Protein AF-A0A0W0CEE7-F1 (afdb_monomer_lite)

pLDDT: mean 86.96, std 16.7, range [34.75, 98.69]

InterPro domains:
  IPR021031 Hyphally-regulated cell wall protein, N-terminal [PF11765] (43-362)

Structure (mmCIF, N/CA/C/O backbone):
data_AF-A0A0W0CEE7-F1
#
_entry.id   AF-A0A0W0CEE7-F1
#
loop_
_atom_site.group_PDB
_atom_site.id
_atom_site.type_symbol
_atom_site.label_atom_id
_atom_site.label_alt_id
_atom_site.label_comp_id
_atom_site.label_asym_id
_atom_site.label_entity_id
_atom_site.label_seq_id
_atom_site.pdbx_PDB_ins_code
_atom_site.Cartn_x
_atom_site.Cartn_y
_atom_site.Cartn_z
_atom_site.occupancy
_atom_site.B_iso_or_equiv
_atom_site.auth_seq_id
_atom_site.auth_comp_id
_atom_site.auth_asym_id
_atom_site.auth_atom_id
_atom_site.pdbx_PDB_model_num
ATOM 1 N N . MET A 1 1 ? -6.547 67.138 -38.411 1.00 38.47 1 MET A N 1
ATOM 2 C CA . MET A 1 1 ? -5.245 66.454 -38.583 1.00 38.47 1 MET A CA 1
ATOM 3 C C . MET A 1 1 ? -5.370 65.454 -39.723 1.00 38.47 1 MET A C 1
ATOM 5 O O . MET A 1 1 ? -6.409 64.825 -39.851 1.00 38.47 1 MET A O 1
ATOM 9 N N . LYS A 1 2 ? -4.372 65.455 -40.611 1.00 37.75 2 LYS A N 1
ATOM 10 C CA . LYS A 1 2 ? -4.360 64.908 -41.979 1.00 37.75 2 LYS A CA 1
ATOM 11 C C . LYS A 1 2 ? -4.369 63.373 -42.032 1.00 37.75 2 LYS A C 1
ATOM 13 O O . LYS A 1 2 ? -3.619 62.758 -41.289 1.00 37.75 2 LYS A O 1
ATOM 18 N N . SER A 1 3 ? -5.043 62.799 -43.031 1.00 34.75 3 SER A N 1
ATOM 19 C CA . SER A 1 3 ? -4.396 61.895 -43.998 1.00 34.75 3 SER A CA 1
ATOM 20 C C . SER A 1 3 ? -5.292 61.691 -45.224 1.00 34.75 3 SER A C 1
ATOM 22 O O . SER A 1 3 ? -6.506 61.549 -45.120 1.00 34.75 3 SER A O 1
ATOM 24 N N . THR A 1 4 ? -4.669 61.777 -46.390 1.00 37.97 4 THR A N 1
ATOM 25 C CA . THR A 1 4 ? -5.236 62.065 -47.708 1.00 37.97 4 THR A CA 1
ATOM 26 C C . THR A 1 4 ? -5.469 60.784 -48.510 1.00 37.97 4 THR A C 1
ATOM 28 O O . THR A 1 4 ? -4.589 59.933 -48.594 1.00 37.97 4 THR A O 1
ATOM 31 N N . HIS A 1 5 ? -6.617 60.691 -49.187 1.00 43.22 5 HIS A N 1
ATOM 32 C CA . HIS A 1 5 ? -6.837 59.764 -50.298 1.00 43.22 5 HIS A CA 1
ATOM 33 C C . HIS A 1 5 ? -5.919 60.109 -51.483 1.00 43.22 5 HIS A C 1
ATOM 35 O O . HIS A 1 5 ? -5.930 61.247 -51.950 1.00 43.22 5 HIS A O 1
ATOM 41 N N . GLN A 1 6 ? -5.227 59.119 -52.055 1.00 38.25 6 GLN A N 1
ATOM 42 C CA . GLN A 1 6 ? -4.752 59.185 -53.440 1.00 38.25 6 GLN A CA 1
ATOM 43 C C . GLN A 1 6 ? -5.009 57.870 -54.186 1.00 38.25 6 GLN A C 1
ATOM 45 O O . GLN A 1 6 ? -4.710 56.776 -53.716 1.00 38.25 6 GLN A O 1
ATOM 50 N N . LYS A 1 7 ? -5.626 58.031 -55.361 1.00 42.28 7 LYS A N 1
ATOM 51 C CA . LYS A 1 7 ? -5.980 57.010 -56.351 1.00 42.28 7 LYS A CA 1
ATOM 52 C C . LYS A 1 7 ? -4.720 56.406 -56.978 1.00 42.28 7 LYS A C 1
ATOM 54 O O . LYS A 1 7 ? -3.828 57.143 -57.386 1.00 42.28 7 LYS A O 1
ATOM 59 N N . GLY A 1 8 ? -4.693 55.084 -57.147 1.00 39.19 8 GLY A N 1
ATOM 60 C CA . GLY A 1 8 ? -3.693 54.414 -57.978 1.00 39.19 8 GLY A CA 1
ATOM 61 C C . GLY A 1 8 ? -3.907 54.724 -59.464 1.00 39.19 8 GLY A C 1
ATOM 62 O O . GLY A 1 8 ? -4.967 54.428 -60.016 1.00 39.19 8 GLY A O 1
ATOM 63 N N . GLN A 1 9 ? -2.899 55.315 -60.105 1.00 37.91 9 GLN A N 1
ATOM 64 C CA . GLN A 1 9 ? -2.802 55.448 -61.559 1.00 37.91 9 GLN A CA 1
ATOM 65 C C . GLN A 1 9 ? -2.430 54.099 -62.194 1.00 37.91 9 GLN A C 1
ATOM 67 O O . GLN A 1 9 ? -1.499 53.428 -61.751 1.00 37.91 9 GLN A O 1
ATOM 72 N N . LYS A 1 10 ? -3.130 53.723 -63.271 1.00 41.16 10 LYS A N 1
ATOM 73 C CA . LYS A 1 10 ? -2.671 52.707 -64.227 1.00 41.16 10 LYS A CA 1
ATOM 74 C C . LYS A 1 10 ? -1.807 53.403 -65.277 1.00 41.16 10 LYS A C 1
ATOM 76 O O . LYS A 1 10 ? -2.298 54.292 -65.964 1.00 41.16 10 LYS A O 1
ATOM 81 N N . PHE A 1 11 ? -0.553 52.980 -65.414 1.00 38.31 11 PHE A N 1
ATOM 82 C CA . PHE A 1 11 ? 0.278 53.314 -66.569 1.00 38.31 11 PHE A CA 1
ATOM 83 C C . PHE A 1 11 ? 0.174 52.189 -67.600 1.00 38.31 11 PHE A C 1
ATOM 85 O O . PHE A 1 11 ? 0.415 51.024 -67.283 1.00 38.31 11 PHE A O 1
ATOM 92 N N . CYS A 1 12 ? -0.185 52.547 -68.830 1.00 38.69 12 CYS A N 1
ATOM 93 C CA . CYS A 1 12 ? -0.137 51.673 -69.995 1.00 38.69 12 CYS A CA 1
ATOM 94 C C . CYS A 1 12 ? 0.764 52.331 -71.038 1.00 38.69 12 CYS A C 1
ATOM 96 O O . CYS A 1 12 ? 0.537 53.482 -71.404 1.00 38.69 12 CYS A O 1
ATOM 98 N N . VAL A 1 13 ? 1.768 51.599 -71.518 1.00 41.00 13 VAL A N 1
ATOM 99 C CA . VAL A 1 13 ? 2.573 51.974 -72.685 1.00 41.00 13 VAL A CA 1
ATOM 100 C C . VAL A 1 13 ? 2.643 50.743 -73.590 1.00 41.00 13 VAL A C 1
ATOM 102 O O . VAL A 1 13 ? 3.014 49.666 -73.133 1.00 41.00 13 VAL A O 1
ATOM 105 N N . ASN A 1 14 ? 2.236 50.912 -74.852 1.00 42.22 14 ASN A N 1
ATOM 106 C CA . ASN A 1 14 ? 2.314 49.942 -75.953 1.00 42.22 14 ASN A CA 1
ATOM 107 C C . ASN A 1 14 ? 1.681 48.556 -75.716 1.00 42.22 14 ASN A C 1
ATOM 109 O O . ASN A 1 14 ? 2.378 47.553 -75.789 1.00 42.22 14 ASN A O 1
ATOM 113 N N . ASN A 1 15 ? 0.358 48.497 -75.495 1.00 47.25 15 ASN A N 1
ATOM 114 C CA . ASN A 1 15 ? -0.514 47.326 -75.740 1.00 47.25 15 ASN A CA 1
ATOM 115 C C . ASN A 1 15 ? -0.019 45.923 -75.310 1.00 47.25 15 ASN A C 1
ATOM 117 O O . ASN A 1 15 ? -0.482 44.916 -75.840 1.00 47.25 15 ASN A O 1
ATOM 121 N N . VAL A 1 16 ? 0.841 45.822 -74.296 1.00 42.69 16 VAL A N 1
ATOM 122 C CA . VAL A 1 16 ? 1.217 44.545 -73.682 1.00 42.69 16 VAL A CA 1
ATOM 123 C C . VAL A 1 16 ? 0.920 44.610 -72.188 1.00 42.69 16 VAL A C 1
ATOM 125 O O . VAL A 1 16 ? 1.693 45.131 -71.386 1.00 42.69 16 VAL A O 1
ATOM 128 N N . CYS A 1 17 ? -0.228 44.055 -71.801 1.00 39.78 17 CYS A N 1
ATOM 129 C CA . CYS A 1 17 ? -0.537 43.761 -70.406 1.00 39.78 17 CYS A CA 1
ATOM 130 C C . CYS A 1 17 ? 0.215 42.492 -69.987 1.00 39.78 17 CYS A C 1
ATOM 132 O O . CYS A 1 17 ? -0.274 41.381 -70.171 1.00 39.78 17 CYS A O 1
ATOM 134 N N . SER A 1 18 ? 1.402 42.647 -69.400 1.00 39.09 18 SER A N 1
ATOM 135 C CA . SER A 1 18 ? 2.049 41.558 -68.664 1.00 39.09 18 SER A CA 1
ATOM 136 C C . SER A 1 18 ? 1.376 41.412 -67.297 1.00 39.09 18 SER A C 1
ATOM 138 O O . SER A 1 18 ? 1.481 42.296 -66.441 1.00 39.09 18 SER A O 1
ATOM 140 N N . SER A 1 19 ? 0.666 40.302 -67.071 1.00 39.69 19 SER A N 1
ATOM 141 C CA . SER A 1 19 ? 0.236 39.934 -65.724 1.00 39.69 19 SER A CA 1
ATOM 142 C C . SER A 1 19 ? 1.473 39.535 -64.925 1.00 39.69 19 SER A C 1
ATOM 144 O O . SER A 1 19 ? 1.992 38.424 -65.055 1.00 39.69 19 SER A O 1
ATOM 146 N N . LYS A 1 20 ? 1.961 40.442 -64.079 1.00 38.53 20 LYS A N 1
ATOM 147 C CA . LYS A 1 20 ? 2.957 40.108 -63.063 1.00 38.53 20 LYS A CA 1
ATOM 148 C C . LYS A 1 20 ? 2.303 39.105 -62.106 1.00 38.53 20 LYS 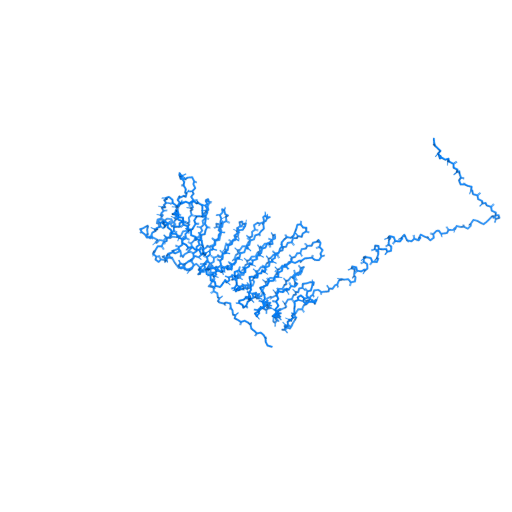A C 1
ATOM 150 O O . LYS A 1 20 ? 1.565 39.502 -61.205 1.00 38.53 20 LYS A O 1
ATOM 155 N N . MET A 1 21 ? 2.533 37.805 -62.314 1.00 39.47 21 MET A N 1
ATOM 156 C CA . MET A 1 21 ? 2.223 36.797 -61.303 1.00 39.47 21 MET A CA 1
ATOM 157 C C . MET A 1 21 ? 2.993 37.186 -60.041 1.00 39.47 21 MET A C 1
ATOM 159 O O . MET A 1 21 ? 4.222 37.103 -59.993 1.00 39.47 21 MET A O 1
ATOM 163 N N . ARG A 1 22 ? 2.274 37.662 -59.020 1.00 38.44 22 ARG A N 1
ATOM 164 C CA . ARG A 1 22 ? 2.822 37.784 -57.671 1.00 38.44 22 ARG A CA 1
ATOM 165 C C . ARG A 1 22 ? 3.204 36.373 -57.239 1.00 38.44 22 ARG A C 1
ATOM 167 O O . ARG A 1 22 ? 2.328 35.593 -56.877 1.00 38.44 22 ARG A O 1
ATOM 174 N N . LYS A 1 23 ? 4.501 36.052 -57.247 1.00 45.22 23 LYS A N 1
ATOM 175 C CA . LYS A 1 23 ? 5.022 35.000 -56.372 1.00 45.22 23 LYS A CA 1
ATOM 176 C C . LYS A 1 23 ? 4.587 35.403 -54.964 1.00 45.22 23 LYS A C 1
ATOM 178 O O . LYS A 1 23 ? 5.089 36.394 -54.437 1.00 45.22 23 LYS A O 1
ATOM 183 N N . LYS A 1 24 ? 3.584 34.717 -54.404 1.00 45.03 24 LYS A N 1
ATOM 184 C CA . LYS A 1 24 ? 3.253 34.825 -52.982 1.00 45.03 24 LYS A CA 1
ATOM 185 C C . LYS A 1 24 ? 4.488 34.328 -52.247 1.00 45.03 24 LYS A C 1
ATOM 187 O O . LYS A 1 24 ? 4.706 33.129 -52.126 1.00 45.03 24 LYS A O 1
ATOM 192 N N . GLN A 1 25 ? 5.342 35.264 -51.863 1.00 49.84 25 GLN A N 1
ATOM 193 C CA . GLN A 1 25 ? 6.443 35.008 -50.962 1.00 49.84 25 GLN A CA 1
ATOM 194 C C . GLN A 1 25 ? 5.778 34.572 -49.655 1.00 49.84 25 GLN A C 1
ATOM 196 O O . GLN A 1 25 ? 5.059 35.367 -49.047 1.00 49.84 25 GLN A O 1
ATOM 201 N N . LEU A 1 26 ? 5.891 33.283 -49.312 1.00 50.00 26 LEU A N 1
ATOM 202 C CA . LEU A 1 26 ? 5.447 32.786 -48.013 1.00 50.00 26 LEU A CA 1
ATOM 203 C C . LEU A 1 26 ? 6.067 33.699 -46.956 1.00 50.00 26 LEU A C 1
ATOM 205 O O . LEU A 1 26 ? 7.278 33.934 -46.981 1.00 50.00 26 LEU A O 1
ATOM 209 N N . SER A 1 27 ? 5.238 34.297 -46.099 1.00 55.31 27 SER A N 1
ATOM 210 C CA . SER A 1 27 ? 5.760 35.196 -45.076 1.00 55.31 27 SER A CA 1
ATOM 211 C C . SER A 1 27 ? 6.674 34.403 -44.145 1.00 55.31 27 SER A C 1
ATOM 213 O O . SER A 1 27 ? 6.419 33.233 -43.873 1.00 55.31 27 SER A O 1
ATOM 215 N N . SER A 1 28 ? 7.735 35.051 -43.659 1.00 57.78 28 SER A N 1
ATOM 216 C CA . SER A 1 28 ? 8.733 34.481 -42.737 1.00 57.78 28 SER A CA 1
ATOM 217 C C . SER A 1 28 ? 8.108 33.670 -41.587 1.00 57.78 28 SER A C 1
ATOM 219 O O . SER A 1 28 ? 8.610 32.615 -41.218 1.00 57.78 28 SER A O 1
ATOM 221 N N . THR A 1 29 ? 6.933 34.089 -41.112 1.00 57.66 29 THR A N 1
ATOM 222 C CA . THR A 1 29 ? 6.125 33.382 -40.111 1.00 57.66 29 THR A CA 1
ATOM 223 C C . THR A 1 29 ? 5.660 31.988 -40.537 1.00 57.66 29 THR A C 1
ATOM 225 O O . THR A 1 29 ? 5.732 31.071 -39.731 1.00 57.66 29 THR A O 1
ATOM 228 N N . TRP A 1 30 ? 5.235 31.778 -41.786 1.00 54.50 30 TRP A N 1
ATOM 229 C CA . TRP A 1 30 ? 4.835 30.449 -42.278 1.00 54.50 30 TRP A CA 1
ATOM 230 C C . TRP A 1 30 ? 6.025 29.503 -42.418 1.00 54.50 30 TRP A C 1
ATOM 232 O O . TRP A 1 30 ? 5.894 28.315 -42.153 1.00 54.50 30 TRP A O 1
ATOM 242 N N . ILE A 1 31 ? 7.190 30.030 -42.799 1.00 65.50 31 ILE A N 1
ATOM 243 C CA . ILE A 1 31 ? 8.432 29.251 -42.846 1.00 65.50 31 ILE A CA 1
ATOM 244 C C . ILE A 1 31 ? 8.849 28.863 -41.423 1.00 65.50 31 ILE A C 1
ATOM 246 O O . ILE A 1 31 ? 9.228 27.720 -41.210 1.00 65.50 31 ILE A O 1
ATOM 250 N N . PHE A 1 32 ? 8.689 29.758 -40.444 1.00 64.25 32 PHE A N 1
ATOM 251 C CA . PHE A 1 32 ? 8.906 29.442 -39.030 1.00 64.25 32 PHE A CA 1
ATOM 252 C C . PHE A 1 32 ? 7.969 28.334 -38.533 1.00 64.25 32 PHE A C 1
ATOM 254 O O . PHE A 1 32 ? 8.457 27.365 -37.968 1.00 64.25 32 PHE A O 1
ATOM 261 N N . TYR A 1 33 ? 6.662 28.412 -38.814 1.00 60.12 33 TYR A N 1
ATOM 262 C CA . TYR A 1 33 ? 5.707 27.359 -38.438 1.00 60.12 33 TYR A CA 1
ATOM 263 C C . TYR A 1 33 ? 5.991 26.021 -39.125 1.00 60.12 33 TYR A C 1
ATOM 265 O O . TYR A 1 33 ? 5.844 24.981 -38.497 1.00 60.12 33 TYR A O 1
ATOM 273 N N . ILE A 1 34 ? 6.423 26.025 -40.390 1.00 66.69 34 ILE A N 1
ATOM 274 C CA . ILE A 1 34 ? 6.801 24.799 -41.107 1.00 66.69 34 ILE A CA 1
ATOM 275 C C . ILE A 1 34 ? 8.110 24.230 -40.557 1.00 66.69 34 ILE A C 1
ATOM 277 O O . ILE A 1 34 ? 8.210 23.022 -40.409 1.00 66.69 34 ILE A O 1
ATOM 281 N N . ILE A 1 35 ? 9.097 25.062 -40.217 1.00 65.69 35 ILE A N 1
ATOM 282 C CA . ILE A 1 35 ? 10.342 24.597 -39.592 1.00 65.69 35 ILE A CA 1
ATOM 283 C C . ILE A 1 35 ? 10.055 24.039 -38.198 1.00 65.69 35 ILE A C 1
ATOM 285 O O . ILE A 1 35 ? 10.563 22.972 -37.889 1.00 65.69 35 ILE A O 1
ATOM 289 N N . GLN A 1 36 ? 9.198 24.682 -37.400 1.00 53.53 36 GLN A N 1
ATOM 290 C CA . GLN A 1 36 ? 8.749 24.154 -36.109 1.00 53.53 36 GLN A CA 1
ATOM 291 C C . GLN A 1 36 ? 8.016 22.819 -36.296 1.00 53.53 36 GLN A C 1
ATOM 293 O O . GLN A 1 36 ? 8.392 21.827 -35.687 1.00 53.53 36 GLN A O 1
ATOM 298 N N . LEU A 1 37 ? 7.041 22.750 -37.209 1.00 60.34 37 LEU A N 1
ATOM 299 C CA . LEU A 1 37 ? 6.304 21.523 -37.520 1.00 60.34 37 LEU A CA 1
ATOM 300 C C . LEU A 1 37 ? 7.228 20.405 -38.031 1.00 60.34 37 LEU A C 1
ATOM 302 O O . LEU A 1 37 ? 7.060 19.263 -37.632 1.00 60.34 37 LEU A O 1
ATOM 306 N N . CYS A 1 38 ? 8.220 20.714 -38.868 1.00 55.84 38 CYS A N 1
ATOM 307 C CA . CYS A 1 38 ? 9.204 19.748 -39.361 1.00 55.84 38 CYS A CA 1
ATOM 308 C C . CYS A 1 38 ? 10.201 19.319 -38.275 1.00 55.84 38 CYS A C 1
ATOM 310 O O . CYS A 1 38 ? 10.570 18.151 -38.257 1.00 55.84 38 CYS A O 1
ATOM 312 N N . TYR A 1 39 ? 10.593 20.214 -37.360 1.00 52.56 39 TYR A N 1
ATOM 313 C CA . TYR A 1 39 ? 11.417 19.887 -36.188 1.00 52.56 39 TYR A CA 1
ATOM 314 C C . TYR A 1 39 ? 10.652 18.970 -35.219 1.00 52.56 39 TYR A C 1
ATOM 316 O O . TYR A 1 39 ? 11.216 18.036 -34.656 1.00 52.56 39 TYR A O 1
ATOM 324 N N . HIS A 1 40 ? 9.338 19.173 -35.093 1.00 48.16 40 HIS A N 1
ATOM 325 C CA . HIS A 1 40 ? 8.451 18.322 -34.300 1.00 48.16 40 HIS A CA 1
ATOM 326 C C . HIS A 1 40 ? 8.119 16.990 -34.995 1.00 48.16 40 HIS A C 1
ATOM 328 O O . HIS A 1 40 ? 8.087 15.957 -34.338 1.00 48.16 40 HIS A O 1
ATOM 334 N N . LEU A 1 41 ? 7.959 16.968 -36.324 1.00 46.19 41 LEU A N 1
ATOM 335 C CA . LEU A 1 41 ? 7.810 15.732 -37.106 1.00 46.19 41 LEU A CA 1
ATOM 336 C C . LEU A 1 41 ? 9.105 14.902 -37.138 1.00 46.19 41 LEU A C 1
ATOM 338 O O . LEU A 1 41 ? 9.036 13.687 -37.295 1.00 46.19 41 LEU A O 1
ATOM 342 N N . SER A 1 42 ? 10.276 15.529 -36.963 1.00 43.41 42 SER A N 1
ATOM 343 C CA . SER A 1 42 ? 11.561 14.827 -36.828 1.00 43.41 42 SER A CA 1
ATOM 344 C C . SER A 1 42 ? 11.838 14.265 -35.429 1.00 43.41 42 SER A C 1
ATOM 346 O O . SER A 1 42 ? 12.823 13.555 -35.264 1.00 43.41 42 SER A O 1
ATOM 348 N N . LEU A 1 43 ? 10.983 14.553 -34.441 1.00 46.97 43 LEU A N 1
ATOM 349 C CA . LEU A 1 43 ? 11.086 14.063 -33.059 1.00 46.97 43 LEU A CA 1
ATOM 350 C C . LEU A 1 43 ? 10.061 12.965 -32.741 1.00 46.97 43 LEU A C 1
ATOM 352 O O . LEU A 1 43 ? 9.798 12.685 -31.579 1.00 46.97 43 LEU A O 1
ATOM 356 N N . ALA A 1 44 ? 9.501 12.300 -33.757 1.00 47.34 44 ALA A N 1
ATOM 357 C CA . ALA A 1 44 ? 8.823 11.021 -33.557 1.00 47.34 44 ALA A CA 1
ATOM 358 C C . ALA A 1 44 ? 9.869 9.928 -33.265 1.00 47.34 44 ALA A C 1
ATOM 360 O O . ALA A 1 44 ? 10.132 9.048 -34.084 1.00 47.34 44 ALA A O 1
ATOM 361 N N . THR A 1 45 ? 10.534 10.028 -32.119 1.00 56.44 45 THR A N 1
ATOM 362 C CA . THR A 1 45 ? 11.370 8.971 -31.562 1.00 56.44 45 THR A CA 1
ATOM 363 C C . THR A 1 45 ? 10.453 7.844 -31.105 1.00 56.44 45 THR A C 1
ATOM 365 O O . THR A 1 45 ? 9.498 8.054 -30.360 1.00 56.44 45 THR A O 1
ATOM 368 N N . SER A 1 46 ? 10.689 6.639 -31.618 1.00 70.50 46 SER A N 1
ATOM 369 C CA . SER A 1 46 ? 9.914 5.463 -31.234 1.00 70.50 46 SER A CA 1
ATOM 370 C C . SER A 1 46 ? 10.178 5.111 -29.773 1.00 70.50 46 SER A C 1
ATOM 372 O O . SER A 1 46 ? 11.334 5.092 -29.355 1.00 70.50 46 SER A O 1
ATOM 374 N N . GLN A 1 47 ? 9.120 4.771 -29.041 1.00 85.75 47 GLN A N 1
ATOM 375 C CA . GLN A 1 47 ? 9.199 4.184 -27.704 1.00 85.75 47 GLN A CA 1
ATOM 376 C C . GLN A 1 47 ? 10.187 3.005 -27.672 1.00 85.75 47 GLN A C 1
ATOM 378 O O . GLN A 1 47 ? 10.215 2.193 -28.605 1.00 85.75 47 GLN A O 1
ATOM 383 N N . ALA A 1 48 ? 10.978 2.884 -26.603 1.00 92.56 48 ALA A N 1
ATOM 384 C CA . ALA A 1 48 ? 11.917 1.777 -26.460 1.00 92.56 48 ALA A CA 1
ATOM 385 C C . ALA A 1 48 ? 11.168 0.446 -26.289 1.00 92.56 48 ALA A C 1
ATOM 387 O O . ALA A 1 48 ? 10.236 0.334 -25.492 1.00 92.56 48 ALA A O 1
ATOM 388 N N . VAL A 1 49 ? 11.581 -0.588 -27.025 1.00 96.44 49 VAL A N 1
ATOM 389 C CA . VAL A 1 49 ? 11.012 -1.939 -26.913 1.00 96.44 49 VAL A CA 1
ATOM 390 C C . VAL A 1 49 ? 12.109 -2.905 -26.492 1.00 96.44 49 VAL A C 1
ATOM 392 O O . VAL A 1 49 ? 13.017 -3.206 -27.264 1.00 96.44 49 VAL A O 1
ATOM 395 N N . VAL A 1 50 ? 12.001 -3.424 -25.273 1.00 97.38 50 VAL A N 1
ATOM 396 C CA . VAL A 1 50 ? 12.969 -4.343 -24.673 1.00 97.38 50 VAL A CA 1
ATOM 397 C C . VAL A 1 50 ? 12.558 -5.779 -24.981 1.00 97.38 50 VAL A C 1
ATOM 399 O O . VAL A 1 50 ? 11.566 -6.289 -24.456 1.00 97.38 50 VAL A O 1
ATOM 402 N N . GLN A 1 51 ? 13.313 -6.417 -25.876 1.00 97.00 51 GLN A N 1
ATOM 403 C CA . GLN A 1 51 ? 13.060 -7.782 -26.368 1.00 97.00 51 GLN A CA 1
ATOM 404 C C . GLN A 1 51 ? 14.030 -8.822 -25.790 1.00 97.00 51 GLN A C 1
ATOM 406 O O . GLN A 1 51 ? 13.822 -10.022 -25.950 1.00 97.00 51 GLN A O 1
ATOM 411 N N . SER A 1 52 ? 15.086 -8.363 -25.124 1.00 97.06 52 SER A N 1
ATOM 412 C CA . SER A 1 52 ? 16.104 -9.176 -24.467 1.00 97.06 52 SER A CA 1
ATOM 413 C C . SER A 1 52 ? 16.446 -8.573 -23.113 1.00 97.06 52 SER A C 1
ATOM 415 O O . SER A 1 52 ? 16.273 -7.374 -22.906 1.00 97.06 52 SER A O 1
ATOM 417 N N . ASN A 1 53 ? 16.965 -9.402 -22.213 1.00 97.69 53 ASN A N 1
ATOM 418 C CA . ASN A 1 53 ? 17.484 -8.975 -20.917 1.00 97.69 53 ASN A CA 1
ATOM 419 C C . ASN A 1 53 ? 18.444 -7.793 -21.078 1.00 97.69 53 ASN A C 1
ATOM 421 O O . ASN A 1 53 ? 19.437 -7.896 -21.798 1.00 97.69 53 ASN A O 1
ATOM 425 N N . THR A 1 54 ? 18.109 -6.676 -20.444 1.00 96.94 54 THR A N 1
ATOM 426 C CA . THR A 1 54 ? 18.804 -5.399 -20.601 1.00 96.94 54 THR A CA 1
ATOM 427 C C . THR A 1 54 ? 19.041 -4.795 -19.228 1.00 96.94 54 THR A C 1
ATOM 429 O O . THR A 1 54 ? 18.117 -4.701 -18.421 1.00 96.94 54 THR A O 1
ATOM 432 N N . ILE A 1 55 ? 20.282 -4.386 -18.975 1.00 96.19 55 ILE A N 1
ATOM 433 C CA . ILE A 1 55 ? 20.685 -3.655 -17.774 1.00 96.19 55 ILE A CA 1
ATOM 434 C C . ILE A 1 55 ? 21.149 -2.278 -18.229 1.00 96.19 55 ILE A C 1
ATOM 436 O O . ILE A 1 55 ? 21.910 -2.159 -19.191 1.00 96.19 55 ILE A O 1
ATOM 440 N N . VAL A 1 56 ? 20.671 -1.248 -17.549 1.00 95.25 56 VAL A N 1
ATOM 441 C CA . VAL A 1 56 ? 20.971 0.145 -17.845 1.00 95.25 56 VAL A CA 1
ATOM 442 C C . VAL A 1 56 ? 21.509 0.794 -16.587 1.00 95.25 56 VAL A C 1
ATOM 444 O O . VAL A 1 56 ? 20.965 0.602 -15.502 1.00 95.25 56 VAL A O 1
ATOM 447 N N . TYR A 1 57 ? 22.563 1.580 -16.766 1.00 92.81 57 TYR A N 1
ATOM 448 C CA . TYR A 1 57 ? 23.220 2.337 -15.712 1.00 92.81 57 TYR A CA 1
ATOM 449 C C . TYR A 1 57 ? 23.153 3.829 -16.017 1.00 92.81 57 TYR A C 1
ATOM 451 O O . TYR A 1 57 ? 23.096 4.238 -17.179 1.00 92.81 57 TYR A O 1
ATOM 459 N N . GLY A 1 58 ? 23.253 4.635 -14.963 1.00 87.25 58 GLY A N 1
ATOM 460 C CA . GLY A 1 58 ? 23.227 6.088 -15.060 1.00 87.25 58 GLY A CA 1
ATOM 461 C C . GLY A 1 58 ? 21.809 6.657 -15.043 1.00 87.25 58 GLY A C 1
ATOM 462 O O . GLY A 1 58 ? 20.853 6.046 -15.512 1.00 87.25 58 GLY A O 1
ATOM 463 N N . ASN A 1 59 ? 21.691 7.851 -14.471 1.00 90.31 59 ASN A N 1
ATOM 464 C CA . ASN A 1 59 ? 20.425 8.554 -14.303 1.00 90.31 59 ASN A CA 1
ATOM 465 C C . ASN A 1 59 ? 19.850 9.021 -15.647 1.00 90.31 59 ASN A C 1
ATOM 467 O O . ASN A 1 59 ? 20.567 9.637 -16.435 1.00 90.31 59 ASN A O 1
ATOM 471 N N . ASN A 1 60 ? 18.548 8.791 -15.856 1.00 88.50 60 ASN A N 1
ATOM 472 C CA . ASN A 1 60 ? 17.779 9.221 -17.036 1.00 88.50 60 ASN A CA 1
ATOM 473 C C . ASN A 1 60 ? 18.460 8.889 -18.382 1.00 88.50 60 ASN A C 1
ATOM 475 O O . ASN A 1 60 ? 18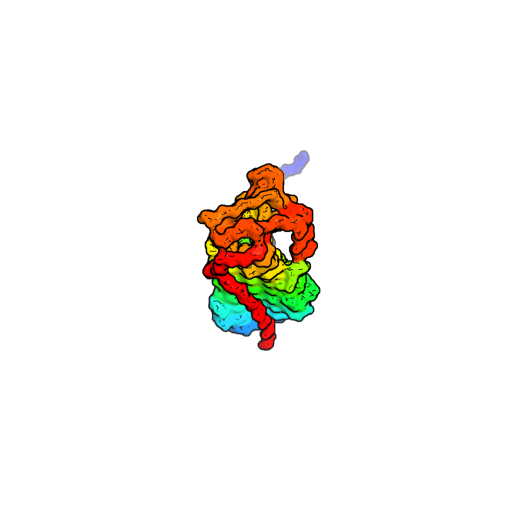.859 9.790 -19.124 1.00 88.50 60 ASN A O 1
ATOM 479 N N . PRO A 1 61 ? 18.619 7.594 -18.702 1.00 89.00 61 PRO A N 1
ATOM 480 C CA . PRO A 1 61 ? 19.174 7.161 -19.979 1.00 89.00 61 PRO A CA 1
ATOM 481 C C . PRO A 1 61 ? 18.287 7.645 -21.149 1.00 89.00 61 PRO A C 1
ATOM 483 O O . PRO A 1 61 ? 17.120 7.252 -21.210 1.00 89.00 61 PRO A O 1
ATOM 486 N N . PRO A 1 62 ? 18.822 8.424 -22.118 1.00 88.19 62 PRO A N 1
ATOM 487 C CA . PRO A 1 62 ? 18.012 9.100 -23.145 1.00 88.19 62 PRO A CA 1
ATOM 488 C C . PRO A 1 62 ? 17.177 8.173 -24.038 1.00 88.19 62 PRO A C 1
ATOM 490 O O . PRO A 1 62 ? 16.180 8.576 -24.631 1.00 88.19 62 PRO A O 1
ATOM 493 N N . G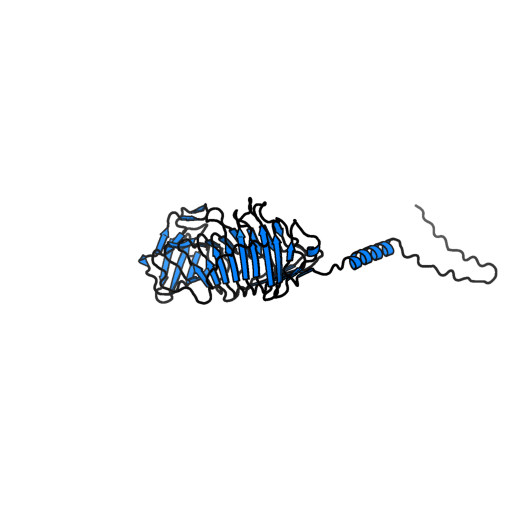LU A 1 63 ? 17.582 6.907 -24.150 1.00 89.81 63 GLU A N 1
ATOM 494 C CA . GLU A 1 63 ? 16.875 5.873 -24.914 1.00 89.81 63 GLU A CA 1
ATOM 495 C C . GLU A 1 63 ? 15.446 5.627 -24.398 1.00 89.81 63 GLU A C 1
ATOM 497 O O . GLU A 1 63 ? 14.593 5.156 -25.149 1.00 89.81 63 GLU A O 1
ATOM 502 N N . TYR A 1 64 ? 15.178 5.974 -23.138 1.00 91.69 64 TYR A N 1
ATOM 503 C CA . TYR A 1 64 ? 13.922 5.712 -22.435 1.00 91.69 64 TYR A CA 1
ATOM 504 C C . TYR A 1 64 ? 13.074 6.973 -22.240 1.00 91.69 64 TYR A C 1
ATOM 506 O O . TYR A 1 64 ? 11.994 6.898 -21.652 1.00 91.69 64 TYR A O 1
ATOM 514 N N . ASP A 1 65 ? 13.516 8.115 -22.777 1.00 88.62 65 ASP A N 1
ATOM 515 C CA . ASP A 1 65 ? 12.834 9.399 -22.612 1.00 88.62 65 ASP A CA 1
ATOM 516 C C . ASP A 1 65 ? 11.429 9.401 -23.218 1.00 88.62 65 ASP A C 1
ATOM 518 O O . ASP A 1 65 ? 10.614 10.193 -22.791 1.00 88.62 65 ASP A O 1
ATOM 522 N N . ASN A 1 66 ? 11.088 8.506 -24.152 1.00 87.25 66 ASN A N 1
ATOM 523 C CA . ASN A 1 66 ? 9.735 8.412 -24.736 1.00 87.25 66 ASN A CA 1
ATOM 524 C C . ASN A 1 66 ? 8.928 7.222 -24.188 1.00 87.25 66 ASN A C 1
ATOM 526 O O . ASN A 1 66 ? 8.038 6.696 -24.860 1.00 87.25 66 ASN A O 1
ATOM 530 N N . GLY A 1 67 ? 9.292 6.743 -22.997 1.00 92.06 67 GLY A N 1
ATOM 531 C CA . GLY A 1 67 ? 8.710 5.554 -22.390 1.00 92.06 67 GLY A CA 1
ATOM 532 C C . GLY A 1 67 ? 9.282 4.246 -22.939 1.00 92.06 67 GLY A C 1
ATOM 533 O O . GLY A 1 67 ? 10.138 4.216 -23.830 1.00 92.06 67 GLY A O 1
ATOM 534 N N . TYR A 1 68 ? 8.800 3.129 -22.393 1.00 95.81 68 TYR A N 1
ATOM 535 C CA . TYR A 1 68 ? 9.320 1.798 -22.709 1.00 95.81 68 TYR A CA 1
ATOM 536 C C . TYR A 1 68 ? 8.294 0.682 -22.555 1.00 95.81 68 TYR A C 1
ATOM 538 O O . TYR A 1 68 ? 7.422 0.704 -21.684 1.00 95.81 68 TYR A O 1
ATOM 546 N N . ILE A 1 69 ? 8.458 -0.339 -23.395 1.00 97.50 69 ILE A N 1
ATOM 547 C CA . ILE A 1 69 ? 7.715 -1.594 -23.359 1.00 97.50 69 ILE A CA 1
ATOM 548 C C . ILE A 1 69 ? 8.688 -2.745 -23.109 1.00 97.50 69 ILE A C 1
ATOM 550 O O . ILE A 1 69 ? 9.559 -3.010 -23.936 1.00 97.50 69 ILE A O 1
ATOM 554 N N . VAL A 1 70 ? 8.488 -3.491 -22.027 1.00 98.31 70 VAL A N 1
ATOM 555 C CA . VAL A 1 70 ? 9.195 -4.750 -21.763 1.00 98.31 70 VAL A CA 1
ATOM 556 C C . VAL A 1 70 ? 8.348 -5.921 -22.255 1.00 98.31 70 VAL A C 1
ATOM 558 O O . VAL A 1 70 ? 7.216 -6.115 -21.798 1.00 98.31 70 VAL A O 1
ATOM 561 N N . LEU A 1 71 ? 8.870 -6.694 -23.210 1.00 98.25 71 LEU A N 1
ATOM 562 C CA . LEU A 1 71 ? 8.175 -7.858 -23.762 1.00 98.25 71 LEU A CA 1
ATOM 563 C C . LEU A 1 71 ? 8.268 -9.082 -22.842 1.00 98.25 71 LEU A C 1
ATOM 565 O O . LEU A 1 71 ? 9.141 -9.188 -21.982 1.00 98.25 71 LEU A O 1
ATOM 569 N N . GLY A 1 72 ? 7.361 -10.038 -23.055 1.00 98.00 72 GLY A N 1
ATOM 570 C CA . GLY A 1 72 ? 7.392 -11.320 -22.355 1.00 98.00 72 GLY A CA 1
ATOM 571 C C . GLY A 1 72 ? 8.697 -12.083 -22.604 1.00 98.00 72 GLY A C 1
ATOM 572 O O . GLY A 1 72 ? 9.118 -12.226 -23.750 1.00 98.00 72 GLY A O 1
ATOM 573 N N . GLY A 1 73 ? 9.317 -12.593 -21.536 1.00 96.31 73 GLY A N 1
ATOM 574 C CA . GLY A 1 73 ? 10.585 -13.328 -21.595 1.00 96.31 73 GLY A CA 1
ATOM 575 C C . GLY A 1 73 ? 11.842 -12.455 -21.527 1.00 96.31 73 GLY A C 1
ATOM 576 O O . GLY A 1 73 ? 12.940 -13.006 -21.547 1.00 96.31 73 GLY A O 1
ATOM 577 N N . ALA A 1 74 ? 11.695 -11.133 -21.422 1.00 97.94 74 ALA A N 1
ATOM 578 C CA . ALA A 1 74 ? 12.792 -10.192 -21.224 1.00 97.94 74 ALA A CA 1
ATOM 579 C C . ALA A 1 74 ? 12.659 -9.456 -19.885 1.00 97.94 74 ALA A C 1
ATOM 581 O O . ALA A 1 74 ? 11.562 -9.340 -19.327 1.00 97.94 74 ALA A O 1
ATOM 582 N N . TYR A 1 75 ? 13.772 -8.904 -19.403 1.00 97.88 75 TYR A N 1
ATOM 583 C CA . TYR A 1 75 ? 13.749 -7.892 -18.354 1.00 97.88 75 TYR A CA 1
ATOM 584 C C . TYR A 1 75 ? 14.452 -6.599 -18.757 1.00 97.88 75 TYR A C 1
ATOM 586 O O . TYR A 1 75 ? 15.390 -6.612 -19.555 1.00 97.88 75 TYR A O 1
ATOM 594 N N . LEU A 1 76 ? 14.013 -5.501 -18.146 1.00 97.62 76 LEU A N 1
ATOM 595 C CA . LEU A 1 76 ? 14.718 -4.226 -18.109 1.00 97.62 76 LEU A CA 1
ATOM 596 C C . LEU A 1 76 ? 15.079 -3.911 -16.658 1.00 97.62 76 LEU A C 1
ATOM 598 O O . LEU A 1 76 ? 14.189 -3.812 -15.815 1.00 97.62 76 LEU A O 1
ATOM 602 N N . ALA A 1 77 ? 16.367 -3.764 -16.373 1.00 97.31 77 ALA A N 1
ATOM 603 C CA . ALA A 1 77 ? 16.867 -3.376 -15.064 1.00 97.31 77 ALA A CA 1
ATOM 604 C C . ALA A 1 77 ? 17.562 -2.018 -15.143 1.00 97.31 77 ALA A C 1
ATOM 606 O O . ALA A 1 77 ? 18.613 -1.873 -15.759 1.00 97.31 77 ALA A O 1
ATOM 607 N N . PHE A 1 78 ? 16.960 -1.034 -14.497 1.00 96.50 78 PHE A N 1
ATOM 608 C CA . PHE A 1 78 ? 17.537 0.259 -14.184 1.00 96.50 78 PHE A CA 1
ATOM 609 C C . PHE A 1 78 ? 18.338 0.106 -12.890 1.00 96.50 78 PHE A C 1
ATOM 611 O O . PHE A 1 78 ? 17.761 0.120 -11.804 1.00 96.50 78 PHE A O 1
ATOM 618 N N . GLN A 1 79 ? 19.646 -0.125 -13.009 1.00 94.69 79 GLN A N 1
ATOM 619 C CA . GLN A 1 79 ? 20.521 -0.459 -11.888 1.00 94.69 79 GLN A CA 1
ATOM 620 C C . GLN A 1 79 ? 21.418 0.712 -11.475 1.00 94.69 79 GLN A C 1
ATOM 622 O O . GLN A 1 79 ? 21.974 1.416 -12.318 1.00 94.69 79 GLN A O 1
ATOM 627 N N . ASP A 1 80 ? 21.575 0.874 -10.160 1.00 91.56 80 ASP A N 1
ATOM 628 C CA . ASP A 1 80 ? 22.439 1.865 -9.515 1.00 91.56 80 ASP A CA 1
ATOM 629 C C . ASP A 1 80 ? 22.125 3.289 -9.986 1.00 91.56 80 ASP A C 1
ATOM 631 O O . ASP A 1 80 ? 22.980 4.020 -10.495 1.00 91.56 80 ASP A O 1
ATOM 635 N N . MET A 1 81 ? 20.861 3.680 -9.827 1.00 90.31 81 MET A N 1
ATOM 636 C CA . MET A 1 81 ? 20.386 5.006 -10.203 1.00 90.31 81 MET A CA 1
ATOM 637 C C . MET A 1 81 ? 19.380 5.569 -9.215 1.00 90.31 81 MET A C 1
ATOM 639 O O . MET A 1 81 ? 18.783 4.843 -8.429 1.00 90.31 81 MET A O 1
ATOM 643 N N . THR A 1 82 ? 19.194 6.882 -9.285 1.00 94.31 82 THR A N 1
ATOM 644 C CA . THR A 1 82 ? 18.249 7.624 -8.450 1.00 94.31 82 THR A CA 1
ATOM 645 C C . THR A 1 82 ? 17.097 8.192 -9.266 1.00 94.31 82 THR A C 1
ATOM 647 O O . THR A 1 82 ? 16.020 8.405 -8.725 1.00 94.31 82 THR A O 1
ATOM 650 N N . THR A 1 83 ? 17.260 8.393 -10.576 1.00 94.44 83 THR A N 1
ATOM 651 C CA . THR A 1 83 ? 16.195 8.918 -11.444 1.00 94.44 83 THR A CA 1
ATOM 652 C C . THR A 1 83 ? 16.050 8.091 -12.711 1.00 94.44 83 THR A C 1
ATOM 654 O O . THR A 1 83 ? 17.042 7.753 -13.365 1.00 94.44 83 THR A O 1
ATOM 657 N N . VAL A 1 84 ? 14.799 7.835 -13.093 1.00 92.25 84 VAL A N 1
ATOM 658 C CA . VAL A 1 84 ? 14.436 7.205 -14.361 1.00 92.25 84 VAL A CA 1
ATOM 659 C C . VAL A 1 84 ? 13.337 8.006 -15.022 1.00 92.25 84 VAL A C 1
ATOM 661 O O . VAL A 1 84 ? 12.317 8.308 -14.405 1.00 92.25 84 VAL A O 1
ATOM 664 N N . ALA A 1 85 ? 13.538 8.284 -16.304 1.00 86.00 85 ALA A N 1
ATOM 665 C CA . ALA A 1 85 ? 12.536 8.843 -17.185 1.00 86.00 85 ALA A CA 1
ATOM 666 C C . ALA A 1 85 ? 11.299 7.925 -17.212 1.00 86.00 85 ALA A C 1
ATOM 668 O O . ALA A 1 85 ? 11.386 6.771 -17.624 1.00 86.00 85 ALA A O 1
ATOM 669 N N . MET A 1 86 ? 10.142 8.409 -16.759 1.00 91.06 86 MET A N 1
ATOM 670 C CA . MET A 1 86 ? 8.867 7.688 -16.821 1.00 91.06 86 MET A CA 1
ATOM 671 C C . MET A 1 86 ? 7.887 8.509 -17.660 1.00 91.06 86 MET A C 1
ATOM 673 O O . MET A 1 86 ? 6.999 9.169 -17.138 1.00 91.06 86 MET A O 1
ATOM 677 N N . TYR A 1 87 ? 8.084 8.493 -18.977 1.00 89.38 87 TYR A N 1
ATOM 678 C CA . TYR A 1 87 ? 7.311 9.316 -19.908 1.00 89.38 87 TYR A CA 1
ATOM 679 C C . TYR A 1 87 ? 6.285 8.517 -20.691 1.00 89.38 87 TYR A C 1
ATOM 681 O O . TYR A 1 87 ? 6.529 7.356 -21.013 1.00 89.38 87 TYR A O 1
ATOM 689 N N . ASP A 1 88 ? 5.184 9.187 -21.040 1.00 88.25 88 ASP A N 1
ATOM 690 C CA . ASP A 1 88 ? 4.111 8.778 -21.955 1.00 88.25 88 ASP A CA 1
ATOM 691 C C . ASP A 1 88 ? 3.517 7.385 -21.694 1.00 88.25 88 ASP A C 1
ATOM 693 O O . ASP A 1 88 ? 2.361 7.254 -21.301 1.00 88.25 88 ASP A O 1
ATOM 697 N N . THR A 1 89 ? 4.262 6.307 -21.927 1.00 92.19 89 THR A N 1
ATOM 698 C CA . THR A 1 89 ? 3.828 4.949 -21.609 1.00 92.19 89 THR A CA 1
ATOM 699 C C . THR A 1 89 ? 4.962 4.105 -21.036 1.00 92.19 89 THR A C 1
ATOM 701 O O . THR A 1 89 ? 6.015 3.933 -21.653 1.00 92.19 89 THR A O 1
ATOM 704 N N . VAL A 1 90 ? 4.690 3.477 -19.894 1.00 96.62 90 VAL A N 1
ATOM 705 C CA . VAL A 1 90 ? 5.492 2.388 -19.331 1.00 96.62 90 VAL A CA 1
ATOM 706 C C . VAL A 1 90 ? 4.650 1.124 -19.337 1.00 96.62 90 VAL A C 1
ATOM 708 O O . VAL A 1 90 ? 3.587 1.070 -18.719 1.00 96.62 90 VAL A O 1
ATOM 711 N N . LYS A 1 91 ? 5.111 0.097 -20.053 1.00 98.06 91 LYS A N 1
ATOM 712 C CA . LYS A 1 91 ? 4.367 -1.153 -20.216 1.00 98.06 91 LYS A CA 1
ATOM 713 C C . LYS A 1 91 ? 5.233 -2.371 -19.951 1.00 98.06 91 LYS A C 1
ATOM 715 O O . LYS A 1 91 ? 6.257 -2.568 -20.595 1.00 98.06 91 LYS A O 1
ATOM 720 N N . VAL A 1 92 ? 4.763 -3.257 -19.084 1.00 98.62 92 VAL A N 1
ATOM 721 C CA . VAL A 1 92 ? 5.377 -4.564 -18.831 1.00 98.62 92 VAL A CA 1
ATOM 722 C C . VAL A 1 92 ? 4.399 -5.646 -19.261 1.00 98.62 92 VAL A C 1
ATOM 724 O O . VAL A 1 92 ? 3.310 -5.789 -18.703 1.00 98.62 92 VAL A O 1
ATOM 727 N N . GLN A 1 93 ? 4.754 -6.400 -20.298 1.00 98.44 93 GLN A N 1
ATOM 728 C CA . GLN A 1 93 ? 3.912 -7.485 -20.789 1.00 98.44 93 GLN A CA 1
ATOM 729 C C . GLN A 1 93 ? 3.977 -8.710 -19.877 1.00 98.44 93 GLN A C 1
ATOM 731 O O . GLN A 1 93 ? 4.886 -8.880 -19.066 1.00 98.44 93 GLN A O 1
ATOM 736 N N . LYS A 1 94 ? 3.004 -9.608 -20.045 1.00 98.31 94 LYS A N 1
ATOM 737 C CA . LYS A 1 94 ? 2.968 -10.874 -19.317 1.00 98.31 94 LYS A CA 1
ATOM 738 C C . LYS A 1 94 ? 4.262 -11.662 -19.528 1.00 98.31 94 LYS A C 1
ATOM 740 O O . LYS A 1 94 ? 4.650 -11.929 -20.661 1.00 98.31 94 LYS A O 1
ATOM 745 N N . GLY A 1 95 ? 4.894 -12.054 -18.422 1.00 97.38 95 GLY A N 1
ATOM 746 C CA . GLY A 1 95 ? 6.179 -12.758 -18.415 1.00 97.38 95 GLY A CA 1
ATOM 747 C C . GLY A 1 95 ? 7.403 -11.863 -18.641 1.00 97.38 95 GLY A C 1
ATOM 748 O O . GLY A 1 95 ? 8.506 -12.393 -18.703 1.00 97.38 95 GLY A O 1
ATOM 749 N N . GLY A 1 96 ? 7.224 -10.549 -18.801 1.00 98.44 96 GLY A N 1
ATOM 750 C CA . GLY A 1 96 ? 8.303 -9.565 -18.772 1.00 98.44 96 GLY A CA 1
ATOM 751 C C . GLY A 1 96 ? 8.516 -9.026 -17.357 1.00 98.44 96 GLY A C 1
ATOM 752 O O . GLY A 1 96 ? 7.634 -9.164 -16.500 1.00 98.44 96 GLY A O 1
ATOM 753 N N . ALA A 1 97 ? 9.671 -8.409 -17.114 1.00 98.25 97 ALA A N 1
ATOM 754 C CA . ALA A 1 97 ? 9.988 -7.830 -15.811 1.00 98.25 97 ALA A CA 1
ATOM 755 C C . ALA A 1 97 ? 10.713 -6.479 -15.897 1.00 98.25 97 ALA A C 1
ATOM 757 O O . ALA A 1 97 ? 11.565 -6.263 -16.754 1.00 98.25 97 ALA A O 1
ATOM 758 N N . LEU A 1 98 ? 10.380 -5.572 -14.988 1.00 98.00 98 LEU A N 1
ATOM 759 C CA . LEU A 1 98 ? 10.960 -4.240 -14.880 1.00 98.00 98 LEU A CA 1
ATOM 760 C C . LEU A 1 98 ? 11.492 -4.034 -13.465 1.00 98.00 98 LEU A C 1
ATOM 762 O O . LEU A 1 98 ? 10.763 -4.227 -12.493 1.00 98.00 98 LEU A O 1
ATOM 766 N N . TYR A 1 99 ? 12.749 -3.630 -13.358 1.00 97.56 99 TYR A N 1
ATOM 767 C CA . TYR A 1 99 ? 13.434 -3.437 -12.088 1.00 97.56 99 TYR A CA 1
ATOM 768 C C . TYR A 1 99 ? 13.992 -2.021 -12.020 1.00 97.56 99 TYR A C 1
ATOM 770 O O . TYR A 1 99 ? 14.727 -1.613 -12.914 1.00 97.56 99 TYR A O 1
ATOM 778 N N . TYR A 1 100 ? 13.671 -1.302 -10.952 1.00 96.62 100 TYR A N 1
ATOM 779 C CA . TYR A 1 100 ? 14.354 -0.083 -10.535 1.00 96.62 100 TYR A CA 1
ATOM 780 C C . TYR A 1 100 ? 15.138 -0.441 -9.282 1.00 96.62 100 TYR A C 1
ATOM 782 O O . TYR A 1 100 ? 14.529 -0.777 -8.271 1.00 96.62 100 TYR A O 1
ATOM 790 N N . LEU A 1 101 ? 16.465 -0.445 -9.360 1.00 95.38 101 LEU A N 1
ATOM 791 C CA . LEU A 1 101 ? 17.336 -0.918 -8.289 1.00 95.38 101 LEU A CA 1
ATOM 792 C C . LEU A 1 101 ? 18.291 0.189 -7.855 1.00 95.38 101 LEU A C 1
ATOM 794 O O . LEU A 1 101 ? 19.061 0.709 -8.666 1.00 95.38 101 LEU A O 1
ATOM 798 N N . ASN A 1 102 ? 18.274 0.499 -6.564 1.00 93.06 102 ASN A N 1
ATOM 799 C CA . ASN A 1 102 ? 19.207 1.419 -5.936 1.00 93.06 102 ASN A CA 1
ATOM 800 C C . ASN A 1 102 ? 20.072 0.675 -4.920 1.00 93.06 102 ASN A C 1
ATOM 802 O O . ASN A 1 102 ? 19.569 0.023 -4.002 1.00 93.06 102 ASN A O 1
ATOM 806 N N . ASN A 1 103 ? 21.388 0.797 -5.074 1.00 89.94 103 ASN A N 1
ATOM 807 C CA . ASN A 1 103 ? 22.358 0.147 -4.214 1.00 89.94 103 ASN A CA 1
ATOM 808 C C . ASN A 1 103 ? 23.327 1.162 -3.595 1.00 89.94 103 ASN A C 1
ATOM 810 O O . ASN A 1 103 ? 24.449 1.347 -4.064 1.00 89.94 103 ASN A O 1
ATOM 814 N N . GLY A 1 104 ? 22.898 1.813 -2.514 1.00 91.12 104 GLY A N 1
ATOM 815 C CA . GLY A 1 104 ? 23.758 2.717 -1.747 1.00 91.12 104 GLY A CA 1
ATOM 816 C C . GLY A 1 104 ? 23.832 4.148 -2.276 1.00 91.12 104 GLY A C 1
ATOM 817 O O . GLY A 1 104 ? 24.741 4.875 -1.876 1.00 91.12 104 GLY A O 1
ATOM 818 N N . LEU A 1 105 ? 22.920 4.558 -3.163 1.00 94.12 105 LEU A N 1
ATOM 819 C CA . LEU A 1 105 ? 22.778 5.950 -3.598 1.00 94.12 105 LEU A CA 1
ATOM 820 C C . LEU A 1 105 ? 21.707 6.674 -2.769 1.00 94.12 105 LEU A C 1
ATOM 822 O O . LEU A 1 105 ? 21.034 6.069 -1.935 1.00 94.12 105 LEU A O 1
ATOM 826 N N . ASP A 1 106 ? 21.530 7.973 -3.014 1.00 96.00 106 ASP A N 1
ATOM 827 C CA . ASP A 1 106 ? 20.374 8.715 -2.494 1.00 96.00 106 ASP A CA 1
ATOM 828 C C . ASP A 1 106 ? 19.063 8.066 -2.952 1.00 96.00 106 ASP A C 1
ATOM 830 O O . ASP A 1 106 ? 19.040 7.416 -3.996 1.00 96.00 106 ASP A O 1
ATOM 834 N N . GLY A 1 107 ? 17.984 8.226 -2.183 1.00 96.12 107 GLY A N 1
ATOM 835 C CA . GLY A 1 107 ? 16.692 7.619 -2.497 1.00 96.12 107 GLY A CA 1
ATOM 836 C C . GLY A 1 107 ? 16.168 8.007 -3.878 1.00 96.12 107 GLY A C 1
ATOM 837 O O . GLY A 1 107 ? 16.539 9.045 -4.441 1.00 96.12 107 GLY A O 1
ATOM 838 N N . PHE A 1 108 ? 15.301 7.165 -4.440 1.00 97.00 108 PHE A N 1
ATOM 839 C CA . PHE A 1 108 ? 14.741 7.421 -5.767 1.00 97.00 108 PHE A CA 1
ATOM 840 C C . PHE A 1 108 ? 14.060 8.795 -5.870 1.00 97.00 108 PHE A C 1
ATOM 842 O O . PHE A 1 108 ? 13.486 9.316 -4.923 1.00 97.00 108 PHE A O 1
ATOM 849 N N . ASN A 1 109 ? 14.058 9.359 -7.068 1.00 96.38 109 ASN A N 1
ATOM 850 C CA . ASN A 1 109 ? 13.200 10.457 -7.483 1.00 96.38 109 ASN A CA 1
ATOM 851 C C . ASN A 1 109 ? 12.677 10.127 -8.885 1.00 96.38 109 ASN A C 1
ATOM 853 O O . ASN A 1 109 ? 13.123 10.679 -9.893 1.00 96.38 109 ASN A O 1
ATOM 857 N N . ILE A 1 110 ? 11.788 9.135 -8.941 1.00 96.00 110 ILE A N 1
ATOM 858 C CA . ILE A 1 110 ? 11.165 8.645 -10.172 1.00 96.00 110 ILE A CA 1
ATOM 859 C C . ILE A 1 110 ? 9.742 9.187 -10.207 1.00 96.00 110 ILE A C 1
ATOM 861 O O . ILE A 1 110 ? 8.900 8.790 -9.405 1.00 96.00 110 ILE A O 1
ATOM 865 N N . ILE A 1 111 ? 9.475 10.099 -11.134 1.00 93.81 111 ILE A N 1
ATOM 866 C CA . ILE A 1 111 ? 8.178 10.762 -11.273 1.00 93.81 111 ILE A CA 1
ATOM 867 C C . ILE A 1 111 ? 7.730 10.603 -12.724 1.00 93.81 111 ILE A C 1
ATOM 869 O O . ILE A 1 111 ? 8.537 10.767 -13.639 1.00 93.81 111 ILE A O 1
ATOM 873 N N . SER A 1 112 ? 6.465 10.240 -12.944 1.00 91.81 112 SER A N 1
ATOM 874 C CA . SER A 1 112 ? 5.919 10.201 -14.300 1.00 91.81 112 SER A CA 1
ATOM 875 C C . SER A 1 112 ? 5.824 11.601 -14.886 1.00 91.81 112 SER A C 1
ATOM 877 O O . SER A 1 112 ? 5.311 12.505 -14.229 1.00 91.81 112 SER A O 1
ATOM 879 N N . GLU A 1 113 ? 6.185 11.736 -16.151 1.00 85.00 113 GLU A N 1
ATOM 880 C CA . GLU A 1 113 ? 6.047 12.965 -16.922 1.00 85.00 113 GLU A CA 1
ATOM 881 C C . GLU A 1 113 ? 5.406 12.668 -18.290 1.00 85.00 113 GLU A C 1
ATOM 883 O O . GLU A 1 113 ? 5.177 11.520 -18.679 1.00 85.00 113 GLU A O 1
ATOM 888 N N . ASN A 1 114 ? 5.069 13.712 -19.040 1.00 77.75 114 ASN A N 1
ATOM 889 C CA . ASN A 1 114 ? 4.524 13.607 -20.390 1.00 77.75 114 ASN A CA 1
ATOM 890 C C . ASN A 1 114 ? 5.058 14.755 -21.252 1.00 77.75 114 ASN A C 1
ATOM 892 O O . ASN A 1 114 ? 5.063 15.909 -20.824 1.00 77.75 114 ASN A O 1
ATOM 896 N N . HIS A 1 115 ? 5.485 14.463 -22.482 1.00 68.06 115 HIS A N 1
ATOM 897 C CA . HIS A 1 115 ? 6.172 15.461 -23.324 1.00 68.06 115 HIS A CA 1
ATOM 898 C C . HIS A 1 115 ? 5.252 16.564 -23.874 1.00 68.06 115 HIS A C 1
ATOM 900 O O . HIS A 1 115 ? 5.718 17.634 -24.267 1.00 68.06 115 HIS A O 1
ATOM 906 N N . ILE A 1 116 ? 3.939 16.322 -23.943 1.00 62.50 116 ILE A N 1
ATOM 907 C CA . ILE A 1 116 ? 2.915 17.220 -24.519 1.00 62.50 116 ILE A CA 1
ATOM 908 C C . ILE A 1 116 ? 1.633 17.104 -23.679 1.00 62.50 116 ILE A C 1
ATOM 910 O O . ILE A 1 116 ? 1.465 16.086 -23.017 1.00 62.50 116 ILE A O 1
ATOM 914 N N . LEU A 1 117 ? 0.706 18.084 -23.739 1.00 62.75 117 LEU A N 1
ATOM 915 C CA . LEU A 1 117 ? -0.721 17.908 -23.378 1.00 62.75 117 LEU A CA 1
ATOM 916 C C . LEU A 1 117 ? -1.183 16.498 -23.783 1.00 62.75 117 LEU A C 1
ATOM 918 O O . LEU A 1 117 ? -1.360 16.221 -24.971 1.00 62.75 117 LEU A O 1
ATOM 922 N N . GLY A 1 118 ? -1.284 15.591 -22.820 1.00 67.94 118 GLY A N 1
ATOM 923 C CA . GLY A 1 118 ? -1.170 14.173 -23.128 1.00 67.94 118 GLY A CA 1
ATOM 924 C C . GLY A 1 118 ? -1.530 13.282 -21.957 1.00 67.94 118 GLY A C 1
ATOM 925 O O . GLY A 1 118 ? -1.896 13.751 -20.879 1.00 67.94 118 GLY A O 1
ATOM 926 N N . PHE A 1 119 ? -1.464 11.985 -22.225 1.00 83.25 119 PHE A N 1
ATOM 927 C CA . PHE A 1 119 ? -1.900 10.931 -21.326 1.00 83.25 119 PHE A CA 1
ATOM 928 C C . PHE A 1 119 ? -0.675 10.111 -20.929 1.00 83.25 119 PHE A C 1
ATOM 930 O O . PHE A 1 119 ? -0.023 9.556 -21.812 1.00 83.25 119 PHE A O 1
ATOM 937 N N . PHE A 1 120 ? -0.364 10.035 -19.635 1.00 90.88 120 PHE A N 1
ATOM 938 C CA . PHE A 1 120 ? 0.620 9.077 -19.133 1.00 90.88 120 PHE A CA 1
ATOM 939 C C . PHE A 1 120 ? -0.071 7.747 -18.819 1.00 90.88 120 PHE A C 1
ATOM 941 O O . PHE A 1 120 ? -1.099 7.723 -18.146 1.00 90.88 120 PHE A O 1
ATOM 948 N N . ASN A 1 121 ? 0.485 6.629 -19.272 1.00 93.44 121 ASN A N 1
ATOM 949 C CA . ASN A 1 121 ? -0.102 5.313 -19.052 1.00 93.44 121 ASN A CA 1
ATOM 950 C C . ASN A 1 121 ? 0.914 4.325 -18.477 1.00 93.44 121 ASN A C 1
ATOM 952 O O . ASN A 1 121 ? 1.923 4.006 -19.107 1.00 93.44 121 ASN A O 1
ATOM 956 N N . PHE A 1 122 ? 0.600 3.787 -17.304 1.00 96.75 122 PHE A N 1
ATOM 957 C CA . PHE A 1 122 ? 1.342 2.702 -16.685 1.00 96.75 122 PHE A CA 1
ATOM 958 C C . PHE A 1 122 ? 0.542 1.400 -16.770 1.00 96.75 122 PHE A C 1
ATOM 960 O O . PHE A 1 122 ? -0.522 1.271 -16.164 1.00 96.75 122 PHE A O 1
ATOM 967 N N . GLU A 1 123 ? 1.070 0.410 -17.489 1.00 98.19 123 GLU A N 1
ATOM 968 C CA . GLU A 1 123 ? 0.458 -0.912 -17.651 1.00 98.19 123 GLU A CA 1
ATOM 969 C C . GLU A 1 123 ? 1.406 -2.021 -17.192 1.00 98.19 123 GLU A C 1
ATOM 971 O O . GLU A 1 123 ? 2.393 -2.330 -17.861 1.00 98.19 123 GLU A O 1
ATOM 976 N N . ASN A 1 124 ? 1.067 -2.707 -16.104 1.00 98.69 124 ASN A N 1
ATOM 977 C CA . ASN A 1 124 ? 1.798 -3.882 -15.644 1.00 98.69 124 ASN A CA 1
ATOM 978 C C . ASN A 1 124 ? 0.963 -5.163 -15.751 1.00 98.69 124 ASN A C 1
ATOM 980 O O . ASN A 1 124 ? 0.011 -5.367 -15.001 1.00 98.69 124 ASN A O 1
ATOM 984 N N . ASN A 1 125 ? 1.390 -6.075 -16.624 1.00 98.62 125 ASN A N 1
ATOM 985 C CA . ASN A 1 125 ? 0.884 -7.448 -16.723 1.00 98.62 125 ASN A CA 1
ATOM 986 C C . ASN A 1 125 ? 1.956 -8.498 -16.362 1.00 98.62 125 ASN A C 1
ATOM 988 O O . ASN A 1 125 ? 1.702 -9.699 -16.484 1.00 98.62 125 ASN A O 1
ATOM 992 N N . GLY A 1 126 ? 3.159 -8.058 -15.985 1.00 98.38 126 GLY A N 1
ATOM 993 C CA . GLY A 1 126 ? 4.307 -8.890 -15.631 1.00 98.38 126 GLY A CA 1
ATOM 994 C C . GLY A 1 126 ? 4.747 -8.635 -14.192 1.00 98.38 126 GLY A C 1
ATOM 995 O O . GLY A 1 126 ? 3.922 -8.658 -13.279 1.00 98.38 126 GLY A O 1
ATOM 996 N N . THR A 1 127 ? 6.042 -8.404 -13.994 1.00 98.00 127 THR A N 1
ATOM 997 C CA . THR A 1 127 ? 6.616 -8.089 -12.678 1.00 98.00 127 THR A CA 1
ATOM 998 C C . THR A 1 127 ? 7.266 -6.712 -12.704 1.00 98.00 127 THR A C 1
ATOM 1000 O O . THR A 1 127 ? 8.097 -6.447 -13.566 1.00 98.00 127 THR A O 1
ATOM 1003 N N . VAL A 1 128 ? 6.939 -5.856 -11.740 1.00 98.25 128 VAL A N 1
ATOM 1004 C CA . VAL A 1 128 ? 7.650 -4.596 -11.492 1.00 98.25 128 VAL A CA 1
ATOM 1005 C C . VAL A 1 128 ? 8.202 -4.621 -10.076 1.00 98.25 128 VAL A C 1
ATOM 1007 O O . VAL A 1 128 ? 7.473 -4.913 -9.128 1.00 98.25 128 VAL A O 1
ATOM 1010 N N . VAL A 1 129 ? 9.480 -4.301 -9.927 1.00 97.38 129 VAL A N 1
ATOM 1011 C CA . VAL A 1 129 ? 10.136 -4.169 -8.626 1.00 97.38 129 VAL A CA 1
ATOM 1012 C C . VAL A 1 129 ? 10.787 -2.799 -8.552 1.00 97.38 129 VAL A C 1
ATOM 1014 O O . VAL A 1 129 ? 11.592 -2.448 -9.411 1.00 97.38 129 VAL A O 1
ATOM 1017 N N . VAL A 1 130 ? 10.437 -2.039 -7.524 1.00 96.75 130 VAL A N 1
ATOM 1018 C CA . VAL A 1 130 ? 11.109 -0.799 -7.142 1.00 96.75 130 VAL A CA 1
ATOM 1019 C C . VAL A 1 130 ? 11.825 -1.089 -5.834 1.00 96.75 130 VAL A C 1
ATOM 1021 O O . VAL A 1 130 ? 11.184 -1.215 -4.790 1.00 96.75 130 VAL A O 1
ATOM 1024 N N . ASP A 1 131 ? 13.137 -1.272 -5.914 1.00 95.56 131 ASP A N 1
ATOM 1025 C CA . ASP A 1 131 ? 13.967 -1.666 -4.788 1.00 95.56 131 ASP A CA 1
ATOM 1026 C C . ASP A 1 131 ? 14.912 -0.549 -4.361 1.00 95.56 131 ASP A C 1
ATOM 1028 O O . ASP A 1 131 ? 15.997 -0.386 -4.919 1.00 95.56 131 ASP A O 1
ATOM 1032 N N . ASP A 1 132 ? 14.484 0.204 -3.349 1.00 95.19 132 ASP A N 1
ATOM 1033 C CA . ASP A 1 132 ? 15.259 1.275 -2.721 1.00 95.19 132 ASP A CA 1
ATOM 1034 C C . ASP A 1 132 ? 15.764 0.868 -1.326 1.00 95.19 132 ASP A C 1
ATOM 1036 O O . ASP A 1 132 ? 16.110 1.706 -0.496 1.00 95.19 132 ASP A O 1
ATOM 1040 N N . ARG A 1 133 ? 15.806 -0.440 -1.015 1.00 92.94 133 ARG A N 1
ATOM 1041 C CA . ARG A 1 133 ? 16.107 -0.931 0.348 1.00 92.94 133 ARG A CA 1
ATOM 1042 C C . ARG A 1 133 ? 17.512 -0.586 0.846 1.00 92.94 133 ARG A C 1
ATOM 1044 O O . ARG A 1 133 ? 17.759 -0.664 2.047 1.00 92.94 133 ARG A O 1
ATOM 1051 N N . ASN A 1 134 ? 18.414 -0.225 -0.066 1.00 92.38 134 ASN A N 1
ATOM 1052 C CA . ASN A 1 134 ? 19.801 0.124 0.224 1.00 92.38 134 ASN A CA 1
ATOM 1053 C C . ASN A 1 134 ? 20.100 1.620 0.030 1.00 92.38 134 ASN A C 1
ATOM 1055 O O . ASN A 1 134 ? 21.274 1.985 0.064 1.00 92.38 134 ASN A O 1
ATOM 1059 N N . SER A 1 135 ? 19.105 2.483 -0.204 1.00 94.62 135 SER A N 1
ATOM 1060 C CA . SER A 1 135 ? 19.366 3.918 -0.369 1.00 94.62 135 SER A CA 1
ATOM 1061 C C . SER A 1 135 ? 19.799 4.599 0.938 1.00 94.62 135 SER A C 1
ATOM 1063 O O . SER A 1 135 ? 19.625 4.065 2.035 1.00 94.62 135 SER A O 1
ATOM 1065 N N . THR A 1 136 ? 20.430 5.769 0.837 1.00 94.94 136 THR A N 1
ATOM 1066 C CA . THR A 1 136 ? 20.969 6.550 1.971 1.00 94.94 136 THR A CA 1
ATOM 1067 C C . THR A 1 136 ? 19.998 7.605 2.500 1.00 94.94 136 THR A C 1
ATOM 1069 O O . THR A 1 136 ? 20.220 8.163 3.577 1.00 94.94 136 THR A O 1
ATOM 1072 N N . THR A 1 137 ? 18.950 7.914 1.738 1.00 95.75 137 THR A N 1
ATOM 1073 C CA . THR A 1 137 ? 17.945 8.940 2.032 1.00 95.75 137 THR A CA 1
ATOM 1074 C C . THR A 1 137 ? 16.567 8.474 1.564 1.00 95.75 137 THR A C 1
ATOM 1076 O O . THR A 1 137 ? 16.464 7.514 0.809 1.00 95.75 137 THR A O 1
ATOM 1079 N N . ALA A 1 138 ? 15.504 9.133 2.035 1.00 95.69 138 ALA A N 1
ATOM 1080 C CA . ALA A 1 138 ? 14.138 8.800 1.639 1.00 95.69 138 ALA A CA 1
ATOM 1081 C C . ALA A 1 138 ? 13.908 9.083 0.149 1.00 95.69 138 ALA A C 1
ATOM 1083 O O . ALA A 1 138 ? 14.193 10.186 -0.324 1.00 95.69 138 ALA A O 1
ATOM 1084 N N . GLY A 1 139 ? 13.362 8.100 -0.558 1.00 96.62 139 GLY A N 1
ATOM 1085 C CA . GLY A 1 139 ? 13.024 8.184 -1.971 1.00 96.62 139 GLY A CA 1
ATOM 1086 C C . GLY A 1 139 ? 11.564 8.544 -2.252 1.00 96.62 139 GLY A C 1
ATOM 1087 O O . GLY A 1 139 ? 10.708 8.661 -1.371 1.00 96.62 139 GLY A O 1
ATOM 1088 N N . THR A 1 140 ? 11.267 8.716 -3.532 1.00 97.00 140 THR A N 1
ATOM 1089 C CA . THR A 1 140 ? 9.937 8.901 -4.096 1.00 97.00 140 THR A CA 1
ATOM 1090 C C . THR A 1 140 ? 9.823 8.154 -5.420 1.00 97.00 140 THR A C 1
ATOM 1092 O O . THR A 1 140 ? 10.636 8.328 -6.333 1.00 97.00 140 THR A O 1
ATOM 1095 N N . TRP A 1 141 ? 8.765 7.355 -5.533 1.00 97.25 141 TRP A N 1
ATOM 1096 C CA . TRP A 1 141 ? 8.261 6.837 -6.799 1.00 97.25 141 TRP A CA 1
ATOM 1097 C C . TRP A 1 141 ? 6.824 7.313 -6.960 1.00 97.25 141 TRP A C 1
ATOM 1099 O O . TRP A 1 141 ? 5.974 7.035 -6.111 1.00 97.25 141 TRP A O 1
ATOM 1109 N N . LYS A 1 142 ? 6.547 8.061 -8.022 1.00 95.56 142 LYS A N 1
ATOM 1110 C CA . LYS A 1 142 ? 5.268 8.740 -8.186 1.00 95.56 142 LYS A CA 1
ATOM 1111 C C . LYS A 1 142 ? 4.752 8.628 -9.611 1.00 95.56 142 LYS A C 1
ATOM 1113 O O . LYS A 1 142 ? 5.438 9.004 -10.557 1.00 95.56 142 LYS A O 1
ATOM 1118 N N . ILE A 1 143 ? 3.501 8.203 -9.751 1.00 93.56 143 ILE A N 1
ATOM 1119 C CA . ILE A 1 143 ? 2.709 8.505 -10.941 1.00 93.56 143 ILE A CA 1
ATOM 1120 C C . ILE A 1 143 ? 1.877 9.738 -10.623 1.00 93.56 143 ILE A C 1
ATOM 1122 O O . ILE A 1 143 ? 0.950 9.678 -9.817 1.00 93.56 143 ILE A O 1
ATOM 1126 N N . ASP A 1 144 ? 2.250 10.859 -11.224 1.00 84.38 144 ASP A N 1
ATOM 1127 C CA . ASP A 1 144 ? 1.595 12.143 -11.030 1.00 84.38 144 ASP A CA 1
ATOM 1128 C C . ASP A 1 144 ? 0.413 12.323 -11.988 1.00 84.38 144 ASP A C 1
ATOM 1130 O O . ASP A 1 144 ? 0.334 11.723 -13.068 1.00 84.38 144 ASP A O 1
ATOM 1134 N N . ASN A 1 145 ? -0.509 13.186 -11.586 1.00 76.19 145 ASN A N 1
ATOM 1135 C CA . ASN A 1 145 ? -1.497 13.764 -12.478 1.00 76.19 145 ASN A CA 1
ATOM 1136 C C . ASN A 1 145 ? -1.253 15.272 -12.535 1.00 76.19 145 ASN A C 1
ATOM 1138 O O . ASN A 1 145 ? -1.430 15.969 -11.535 1.00 76.19 145 ASN A O 1
ATOM 1142 N N . HIS A 1 146 ? -0.820 15.794 -13.683 1.00 70.50 146 HIS A N 1
ATOM 1143 C CA . HIS A 1 146 ? -0.569 17.228 -13.815 1.00 70.50 146 HIS A CA 1
ATOM 1144 C C . HIS A 1 146 ? -1.824 17.961 -14.294 1.00 70.50 146 HIS A C 1
ATOM 1146 O O . HIS A 1 146 ? -2.656 17.412 -14.999 1.00 70.50 146 HIS A O 1
ATOM 1152 N N . LEU A 1 147 ? -1.936 19.255 -13.972 1.00 65.50 147 LEU A N 1
ATOM 1153 C CA . LEU A 1 147 ? -3.124 20.096 -14.218 1.00 65.50 147 LEU A CA 1
ATOM 1154 C C . LEU A 1 147 ? -3.664 20.088 -15.670 1.00 65.50 147 LEU A C 1
ATOM 1156 O O . LEU A 1 147 ? -4.814 20.457 -15.899 1.00 65.50 147 LEU A O 1
ATOM 1160 N N . PHE A 1 148 ? -2.839 19.705 -16.650 1.00 67.31 148 PHE A N 1
ATOM 1161 C CA . PHE A 1 148 ? -3.194 19.645 -18.073 1.00 67.31 148 PHE A CA 1
ATOM 1162 C C . PHE A 1 148 ? -2.883 18.290 -18.729 1.00 67.31 148 PHE A C 1
ATOM 1164 O O . PHE A 1 148 ? -2.862 18.192 -19.959 1.00 67.31 148 PHE A O 1
ATOM 1171 N N . SER A 1 149 ? -2.600 17.268 -17.928 1.00 73.50 149 SER A N 1
ATOM 1172 C CA . SER A 1 149 ? -2.428 15.891 -18.373 1.00 73.50 149 SER A CA 1
ATOM 1173 C C . SER A 1 149 ? -3.371 14.992 -17.591 1.00 73.50 149 SER A C 1
ATOM 1175 O O . SER A 1 149 ? -3.972 15.413 -16.612 1.00 73.50 149 SER A O 1
ATOM 1177 N N . SER A 1 150 ? -3.564 13.779 -18.081 1.00 83.06 150 SER A N 1
ATOM 1178 C CA . SER A 1 150 ? -4.257 12.739 -17.322 1.00 83.06 150 SER A CA 1
ATOM 1179 C C . SER A 1 150 ? -3.356 11.524 -17.260 1.00 83.06 150 SER A C 1
ATOM 1181 O O . SER A 1 150 ? -2.524 11.314 -18.148 1.00 83.06 150 SER A O 1
ATOM 1183 N N . SER A 1 151 ? -3.488 10.729 -16.206 1.00 90.00 151 SER A N 1
ATOM 1184 C CA . SER A 1 151 ? -2.727 9.494 -16.082 1.00 90.00 151 SER A CA 1
ATOM 1185 C C . SER A 1 151 ? -3.604 8.295 -15.752 1.00 90.00 151 SER A C 1
ATOM 1187 O O . SER A 1 151 ? -4.616 8.406 -15.053 1.00 90.00 151 SER A O 1
ATOM 1189 N N . SER A 1 152 ? -3.215 7.135 -16.279 1.00 92.38 152 SER A N 1
ATOM 1190 C CA . SER A 1 152 ? -3.824 5.843 -15.982 1.00 92.38 152 SER A CA 1
ATOM 1191 C C . SER A 1 152 ? -2.804 4.866 -15.419 1.00 92.38 152 SER A C 1
ATOM 1193 O O . SER A 1 152 ? -1.664 4.787 -15.875 1.00 92.38 152 SER A O 1
ATOM 1195 N N . PHE A 1 153 ? -3.255 4.079 -14.449 1.00 95.50 153 PHE A N 1
ATOM 1196 C CA . PHE A 1 153 ? -2.511 2.997 -13.833 1.00 95.50 153 PHE A CA 1
ATOM 1197 C C . PHE A 1 153 ? -3.331 1.711 -13.902 1.00 95.50 153 PHE A C 1
ATOM 1199 O O . PHE A 1 153 ? -4.443 1.630 -13.369 1.00 95.50 153 PHE A O 1
ATOM 1206 N N . ILE A 1 154 ? -2.769 0.688 -14.538 1.00 97.56 154 ILE A N 1
ATOM 1207 C CA . ILE A 1 154 ? -3.357 -0.644 -14.639 1.00 97.56 154 ILE A CA 1
ATOM 1208 C C . ILE A 1 154 ? -2.328 -1.668 -14.171 1.00 97.56 154 ILE A C 1
ATOM 1210 O O . ILE A 1 154 ? -1.285 -1.847 -14.797 1.00 97.56 154 ILE A O 1
ATOM 1214 N N . ASN A 1 155 ? -2.656 -2.399 -13.108 1.00 98.38 155 ASN A N 1
ATOM 1215 C CA . ASN A 1 155 ? -1.864 -3.522 -12.623 1.00 98.38 155 ASN A CA 1
ATOM 1216 C C . ASN A 1 155 ? -2.684 -4.817 -12.632 1.00 98.38 155 ASN A C 1
ATOM 1218 O O . ASN A 1 155 ? -3.618 -4.983 -11.847 1.00 98.38 155 ASN A O 1
ATOM 1222 N N . THR A 1 156 ? -2.308 -5.758 -13.495 1.00 98.44 156 THR A N 1
ATOM 1223 C CA . THR A 1 156 ? -2.802 -7.147 -13.486 1.00 98.44 156 THR A CA 1
ATOM 1224 C C . THR A 1 156 ? -1.712 -8.158 -13.116 1.00 98.44 156 THR A C 1
ATOM 1226 O O . THR A 1 156 ? -2.019 -9.319 -12.846 1.00 98.44 156 THR A O 1
ATOM 1229 N N . GLY A 1 157 ? -0.450 -7.717 -13.097 1.00 97.94 157 GLY A N 1
ATOM 1230 C CA . GLY A 1 157 ? 0.715 -8.491 -12.682 1.00 97.94 157 GLY A CA 1
ATOM 1231 C C . GLY A 1 157 ? 1.061 -8.308 -11.202 1.00 97.94 157 GLY A C 1
ATOM 1232 O O . GLY A 1 157 ? 0.183 -8.145 -10.354 1.00 97.94 157 GLY A O 1
ATOM 1233 N N . SER A 1 158 ? 2.356 -8.328 -10.896 1.00 97.31 158 SER A N 1
ATOM 1234 C CA . SER A 1 158 ? 2.893 -8.115 -9.549 1.00 97.31 158 SER A CA 1
ATOM 1235 C C . SER A 1 158 ? 3.719 -6.836 -9.496 1.00 97.31 158 SER A C 1
ATOM 1237 O O . SER A 1 158 ? 4.604 -6.646 -10.330 1.00 97.31 158 SER A O 1
ATOM 1239 N N . MET A 1 159 ? 3.464 -5.987 -8.504 1.00 97.62 159 MET A N 1
ATOM 1240 C CA . MET A 1 159 ? 4.304 -4.839 -8.164 1.00 97.62 159 MET A CA 1
ATOM 1241 C C . MET A 1 159 ? 4.820 -4.966 -6.737 1.00 97.62 159 MET A C 1
ATOM 1243 O O . MET A 1 159 ? 4.067 -5.318 -5.829 1.00 97.62 159 MET A O 1
ATOM 1247 N N . MET A 1 160 ? 6.102 -4.688 -6.538 1.00 97.44 160 MET A N 1
ATOM 1248 C CA . MET A 1 160 ? 6.758 -4.752 -5.236 1.00 97.44 160 MET A CA 1
ATOM 1249 C C . MET A 1 160 ? 7.573 -3.483 -5.019 1.00 97.44 160 MET A C 1
ATOM 1251 O O . MET A 1 160 ? 8.382 -3.124 -5.871 1.00 97.44 160 MET A O 1
ATOM 1255 N N . PHE A 1 161 ? 7.367 -2.836 -3.880 1.00 97.12 161 PHE A N 1
ATOM 1256 C CA . PHE A 1 161 ? 8.072 -1.632 -3.468 1.00 97.12 161 PHE A CA 1
ATOM 1257 C C . PHE A 1 161 ? 8.797 -1.909 -2.155 1.00 97.12 161 PHE A C 1
ATOM 1259 O O . PHE A 1 161 ? 8.172 -2.352 -1.187 1.00 97.12 161 PHE A O 1
ATOM 1266 N N . THR A 1 162 ? 10.092 -1.622 -2.111 1.00 95.69 162 THR A N 1
ATOM 1267 C CA . THR A 1 162 ? 10.894 -1.636 -0.885 1.00 95.69 162 THR A CA 1
ATOM 1268 C C . THR A 1 162 ? 11.584 -0.300 -0.698 1.00 95.69 162 THR A C 1
ATOM 1270 O O . THR A 1 162 ? 12.063 0.288 -1.661 1.00 95.69 162 THR A O 1
ATOM 1273 N N . SER A 1 163 ? 11.638 0.160 0.549 1.00 93.31 163 SER A N 1
ATOM 1274 C CA . SER A 1 163 ? 12.304 1.410 0.934 1.00 93.31 163 SER A CA 1
ATOM 1275 C C . SER A 1 163 ? 13.357 1.177 2.002 1.00 93.31 163 SER A C 1
ATOM 1277 O O . SER A 1 163 ? 13.231 0.208 2.753 1.00 93.31 163 SER A O 1
ATOM 1279 N N . SER A 1 164 ? 14.300 2.105 2.149 1.00 90.44 164 SER A N 1
ATOM 1280 C CA . SER A 1 164 ? 15.280 2.143 3.247 1.00 90.44 164 SER A CA 1
ATOM 1281 C C . SER A 1 164 ? 14.980 3.229 4.304 1.00 90.44 164 SER A C 1
ATOM 1283 O O . SER A 1 164 ? 15.305 3.069 5.483 1.00 90.44 164 SER A O 1
ATOM 1285 N N . HIS A 1 165 ? 14.324 4.326 3.909 1.00 92.94 165 HIS A N 1
ATOM 1286 C CA . HIS A 1 165 ? 14.203 5.539 4.729 1.00 92.94 165 HIS A CA 1
ATOM 1287 C C . HIS A 1 165 ? 12.783 6.131 4.729 1.00 92.94 165 HIS A C 1
ATOM 1289 O O . HIS A 1 165 ? 12.605 7.340 4.841 1.00 92.94 165 HIS A O 1
ATOM 1295 N N . GLY A 1 166 ? 11.754 5.280 4.658 1.00 92.31 166 GLY A N 1
ATOM 1296 C CA . GLY A 1 166 ? 10.358 5.726 4.707 1.00 92.31 166 GLY A CA 1
ATOM 1297 C C . GLY A 1 166 ? 9.900 6.419 3.423 1.00 92.31 166 GLY A C 1
ATOM 1298 O O . GLY A 1 166 ? 9.223 7.444 3.472 1.00 92.31 166 GLY A O 1
ATOM 1299 N N . ASP A 1 167 ? 10.303 5.868 2.278 1.00 96.62 167 ASP A N 1
ATOM 1300 C CA . ASP A 1 167 ? 10.025 6.427 0.955 1.00 96.62 167 ASP A CA 1
ATOM 1301 C C . ASP A 1 167 ? 8.534 6.641 0.713 1.00 96.62 167 ASP A C 1
ATOM 1303 O O . ASP A 1 167 ? 7.677 5.953 1.275 1.00 96.62 167 ASP A O 1
ATOM 1307 N N . THR A 1 168 ? 8.227 7.560 -0.195 1.00 97.31 168 THR A N 1
ATOM 1308 C CA . THR A 1 168 ? 6.858 7.779 -0.659 1.00 97.31 168 THR A CA 1
ATOM 1309 C C . THR A 1 168 ? 6.625 7.082 -1.992 1.00 97.31 168 THR A C 1
ATOM 1311 O O . THR A 1 168 ? 7.293 7.358 -2.984 1.00 97.31 168 THR A O 1
ATOM 1314 N N . ILE A 1 169 ? 5.638 6.197 -2.025 1.00 97.56 169 ILE A N 1
ATOM 1315 C CA . ILE A 1 169 ? 5.124 5.574 -3.240 1.00 97.56 169 ILE A CA 1
ATOM 1316 C C . ILE A 1 169 ? 3.727 6.137 -3.474 1.00 97.56 169 ILE A C 1
ATOM 1318 O O . ILE A 1 169 ? 2.822 5.886 -2.680 1.00 97.56 169 ILE A O 1
ATOM 1322 N N . GLU A 1 170 ? 3.543 6.901 -4.545 1.00 96.00 170 GLU A N 1
ATOM 1323 C CA . GLU A 1 170 ? 2.292 7.607 -4.830 1.00 96.00 170 GLU A CA 1
ATOM 1324 C C . GLU A 1 170 ? 1.739 7.225 -6.206 1.00 96.00 170 GLU A C 1
ATOM 1326 O O . GLU A 1 170 ? 2.385 7.416 -7.235 1.00 96.00 170 GLU A O 1
ATOM 1331 N N . ILE A 1 171 ? 0.518 6.692 -6.232 1.00 94.88 171 ILE A N 1
ATOM 1332 C CA . ILE A 1 171 ? -0.248 6.443 -7.457 1.00 94.88 171 ILE A CA 1
ATOM 1333 C C . ILE A 1 171 ? -1.369 7.481 -7.511 1.00 94.88 171 ILE A C 1
ATOM 1335 O O . ILE A 1 171 ? -2.490 7.240 -7.056 1.00 94.88 171 ILE A O 1
ATOM 1339 N N . GLY A 1 172 ? -1.038 8.645 -8.067 1.00 91.56 172 GLY A N 1
ATOM 1340 C CA . GLY A 1 172 ? -1.917 9.804 -8.215 1.00 91.56 172 GLY A CA 1
ATOM 1341 C C . GLY A 1 172 ? -2.727 9.822 -9.514 1.00 91.56 172 GLY A C 1
ATOM 1342 O O . GLY A 1 172 ? -3.162 10.887 -9.946 1.00 91.56 172 GLY A O 1
ATOM 1343 N N . SER A 1 173 ? -2.904 8.677 -10.181 1.00 90.31 173 SER A N 1
ATOM 1344 C CA . SER A 1 173 ? -3.580 8.593 -11.484 1.00 90.31 173 SER A CA 1
ATOM 1345 C C . SER A 1 173 ? -5.088 8.828 -11.431 1.00 90.31 173 SER A C 1
ATOM 1347 O O . SER A 1 173 ? -5.751 8.452 -10.471 1.00 90.31 173 SER A O 1
ATOM 1349 N N . GLU A 1 174 ? -5.654 9.396 -12.506 1.00 88.75 174 GLU A N 1
ATOM 1350 C CA . GLU A 1 174 ? -7.108 9.623 -12.640 1.00 88.75 174 GLU A CA 1
ATOM 1351 C C . GLU A 1 174 ? -7.890 8.334 -12.810 1.00 88.75 174 GLU A C 1
ATOM 1353 O O . GLU A 1 174 ? -9.066 8.275 -12.465 1.00 88.75 174 GLU A O 1
ATOM 1358 N N . ALA A 1 175 ? -7.260 7.311 -13.373 1.00 88.94 175 ALA A N 1
ATOM 1359 C CA . ALA A 1 175 ? -7.842 5.991 -13.507 1.00 88.94 175 ALA A CA 1
ATOM 1360 C C . ALA A 1 175 ? -6.878 4.967 -12.918 1.00 88.94 175 ALA A C 1
ATOM 1362 O O . ALA A 1 175 ? -5.805 4.732 -13.467 1.00 88.94 175 ALA A O 1
ATOM 1363 N N . VAL A 1 176 ? -7.274 4.339 -11.812 1.00 93.44 176 VAL A N 1
ATOM 1364 C CA . VAL A 1 176 ? -6.481 3.312 -11.128 1.00 93.44 176 VAL A CA 1
ATOM 1365 C C . VAL A 1 176 ? -7.265 2.007 -11.127 1.00 93.44 176 VAL A C 1
ATOM 1367 O O . VAL A 1 176 ? -8.376 1.935 -10.598 1.00 93.44 176 VAL A O 1
ATOM 1370 N N . THR A 1 177 ? -6.686 0.965 -11.720 1.00 96.25 177 THR A N 1
ATOM 1371 C CA . THR A 1 177 ? -7.214 -0.402 -11.681 1.00 96.25 177 THR A CA 1
ATOM 1372 C C . THR A 1 177 ? -6.135 -1.375 -11.224 1.00 96.25 177 THR A C 1
ATOM 1374 O O . THR A 1 177 ? -5.101 -1.520 -11.870 1.00 96.25 177 THR A O 1
ATOM 1377 N N . ASN A 1 178 ? -6.405 -2.100 -10.141 1.00 97.50 178 ASN A N 1
ATOM 1378 C CA . ASN A 1 178 ? -5.591 -3.210 -9.667 1.00 97.50 178 ASN A CA 1
ATOM 1379 C C . ASN A 1 178 ? -6.418 -4.502 -9.650 1.00 97.50 178 ASN A C 1
ATOM 1381 O O . ASN A 1 178 ? -7.367 -4.645 -8.878 1.00 97.50 178 ASN A O 1
ATOM 1385 N N . THR A 1 179 ? -6.046 -5.467 -10.481 1.00 97.69 179 THR A N 1
ATOM 1386 C CA . THR A 1 179 ? -6.548 -6.852 -10.416 1.00 97.69 179 THR A CA 1
ATOM 1387 C C . THR A 1 179 ? -5.440 -7.840 -10.049 1.00 97.69 179 THR A C 1
ATOM 1389 O O . THR A 1 179 ? -5.704 -9.032 -9.915 1.00 97.69 179 THR A O 1
ATOM 1392 N N . GLY A 1 180 ? -4.201 -7.356 -9.952 1.00 97.06 180 GLY A N 1
ATOM 1393 C CA . GLY A 1 180 ? -3.017 -8.136 -9.634 1.00 97.06 180 GLY A CA 1
ATOM 1394 C C . GLY A 1 180 ? -2.629 -8.047 -8.161 1.00 97.06 180 GLY A C 1
ATOM 1395 O O . GLY A 1 180 ? -3.472 -7.975 -7.263 1.00 97.06 180 GLY A O 1
ATOM 1396 N N . TYR A 1 181 ? -1.326 -8.054 -7.919 1.00 97.38 181 TYR A N 1
ATOM 1397 C CA . TYR A 1 181 ? -0.727 -7.995 -6.594 1.00 97.38 181 TYR A CA 1
ATOM 1398 C C . TYR A 1 181 ? 0.129 -6.735 -6.456 1.00 97.38 181 TYR A C 1
ATOM 1400 O O . TYR A 1 181 ? 0.911 -6.414 -7.354 1.00 97.38 181 TYR A O 1
ATOM 1408 N N . ILE A 1 182 ? -0.008 -6.031 -5.335 1.00 97.94 182 ILE A N 1
ATOM 1409 C CA . ILE A 1 182 ? 0.862 -4.920 -4.943 1.00 97.94 182 ILE A CA 1
ATOM 1410 C C . ILE A 1 182 ? 1.395 -5.207 -3.543 1.00 97.94 182 ILE A C 1
ATOM 1412 O O . ILE A 1 182 ? 0.615 -5.495 -2.639 1.00 97.94 182 ILE A O 1
ATOM 1416 N N . TYR A 1 183 ? 2.702 -5.087 -3.339 1.00 97.88 183 TYR A N 1
ATOM 1417 C CA . TYR A 1 183 ? 3.315 -5.141 -2.016 1.00 97.88 183 TYR A CA 1
ATOM 1418 C C . TYR A 1 183 ? 4.115 -3.877 -1.750 1.00 97.88 183 TYR A C 1
ATOM 1420 O O . TYR A 1 183 ? 5.052 -3.580 -2.484 1.00 97.88 183 TYR A O 1
ATOM 1428 N N . SER A 1 184 ? 3.752 -3.155 -0.695 1.00 97.62 184 SER A N 1
ATOM 1429 C CA . SER A 1 184 ? 4.545 -2.061 -0.145 1.00 97.62 184 SER A CA 1
ATOM 1430 C C . SER A 1 184 ? 5.194 -2.530 1.150 1.00 97.62 184 SER A C 1
ATOM 1432 O O . SER A 1 184 ? 4.497 -2.984 2.065 1.00 97.62 184 SER A O 1
ATOM 1434 N N . LYS A 1 185 ? 6.524 -2.435 1.209 1.00 96.12 185 LYS A N 1
ATOM 1435 C CA . LYS A 1 185 ? 7.315 -2.824 2.370 1.00 96.12 185 LYS A CA 1
ATOM 1436 C C . LYS A 1 185 ? 8.316 -1.737 2.764 1.00 96.12 185 LYS A C 1
ATOM 1438 O O . LYS A 1 185 ? 9.319 -1.512 2.086 1.00 96.12 185 LYS A O 1
ATOM 1443 N N . GLY A 1 186 ? 8.074 -1.122 3.917 1.00 94.88 186 GLY A N 1
ATOM 1444 C CA . GLY A 1 186 ? 9.033 -0.246 4.580 1.00 94.88 186 GLY A CA 1
ATOM 1445 C C . GLY A 1 186 ? 10.095 -0.985 5.393 1.00 94.88 186 GLY A C 1
ATOM 1446 O O . GLY A 1 186 ? 10.094 -2.214 5.496 1.00 94.88 186 GLY A O 1
ATOM 1447 N N . VAL A 1 187 ? 10.982 -0.217 6.031 1.00 90.56 187 VAL A N 1
ATOM 1448 C CA . VAL A 1 187 ? 12.048 -0.771 6.887 1.00 90.56 187 VAL A CA 1
ATOM 1449 C C . VAL A 1 187 ? 11.556 -1.117 8.278 1.00 90.56 187 VAL A C 1
ATOM 1451 O O . VAL A 1 187 ? 11.924 -2.150 8.830 1.00 90.56 187 VAL A O 1
ATOM 1454 N N . SER A 1 188 ? 10.789 -0.217 8.893 1.00 92.38 188 SER A N 1
ATOM 1455 C CA . SER A 1 188 ? 10.387 -0.364 10.291 1.00 92.38 188 SER A CA 1
ATOM 1456 C C . SER A 1 188 ? 9.177 0.496 10.629 1.00 92.38 188 SER A C 1
ATOM 1458 O O . SER A 1 188 ? 8.851 1.436 9.910 1.00 92.38 188 SER A O 1
ATOM 1460 N N . ALA A 1 189 ? 8.569 0.241 11.788 1.00 90.31 189 ALA A N 1
ATOM 1461 C CA . ALA A 1 189 ? 7.508 1.081 12.338 1.00 90.31 189 ALA A CA 1
ATOM 1462 C C . ALA A 1 189 ? 7.900 2.567 12.470 1.00 90.31 189 ALA A C 1
ATOM 1464 O O . ALA A 1 189 ? 7.052 3.436 12.320 1.00 90.31 189 ALA A O 1
ATOM 1465 N N . ASN A 1 190 ? 9.166 2.878 12.767 1.00 90.94 190 ASN A N 1
ATOM 1466 C CA . ASN A 1 190 ? 9.610 4.259 13.004 1.00 90.94 190 ASN A CA 1
ATOM 1467 C C . ASN A 1 190 ? 9.956 5.011 11.714 1.00 90.94 190 ASN A C 1
ATOM 1469 O O . ASN A 1 190 ? 10.040 6.235 11.721 1.00 90.94 190 ASN A O 1
ATOM 1473 N N . MET A 1 191 ? 10.165 4.278 10.623 1.00 92.62 191 MET A N 1
ATOM 1474 C CA . MET A 1 191 ? 10.398 4.815 9.283 1.00 92.62 191 MET A CA 1
ATOM 1475 C C . MET A 1 191 ? 9.534 4.021 8.301 1.00 92.62 191 MET A C 1
ATOM 1477 O O . MET A 1 191 ? 10.066 3.228 7.513 1.00 92.62 191 MET A O 1
ATOM 1481 N N . PRO A 1 192 ? 8.198 4.133 8.418 1.00 95.75 192 PRO A N 1
ATOM 1482 C CA . PRO A 1 192 ? 7.309 3.367 7.573 1.00 95.75 192 PRO A CA 1
ATOM 1483 C C . PRO A 1 192 ? 7.359 3.918 6.149 1.00 95.75 192 PRO A C 1
ATOM 1485 O O . PRO A 1 192 ? 7.449 5.130 5.960 1.00 95.75 192 PRO A O 1
ATOM 1488 N N . GLN A 1 193 ? 7.246 3.042 5.152 1.00 97.25 193 GLN A N 1
ATOM 1489 C CA . GLN A 1 193 ? 7.000 3.491 3.783 1.00 97.25 193 GLN A CA 1
ATOM 1490 C C . GLN A 1 193 ? 5.636 4.184 3.738 1.00 97.25 193 GLN A C 1
ATOM 1492 O O . GLN A 1 193 ? 4.681 3.722 4.371 1.00 97.25 193 GLN A O 1
ATOM 1497 N N . ILE A 1 194 ? 5.530 5.286 3.009 1.00 97.50 194 ILE A N 1
ATOM 1498 C CA . ILE A 1 194 ? 4.259 5.969 2.789 1.00 97.50 194 ILE A CA 1
ATOM 1499 C C . ILE A 1 194 ? 3.730 5.493 1.444 1.00 97.50 194 ILE A C 1
ATOM 1501 O O . ILE A 1 194 ? 4.304 5.797 0.404 1.00 97.50 194 ILE A O 1
ATOM 1505 N N . PHE A 1 195 ? 2.642 4.735 1.462 1.00 97.56 195 PHE A N 1
ATOM 1506 C CA . PHE A 1 195 ? 1.939 4.337 0.253 1.00 97.56 195 PHE A CA 1
ATOM 1507 C C . PHE A 1 195 ? 0.700 5.205 0.104 1.00 97.56 195 PHE A C 1
ATOM 1509 O O . PHE A 1 195 ? -0.101 5.295 1.030 1.00 97.56 195 PHE A O 1
ATOM 1516 N N . LYS A 1 196 ? 0.544 5.854 -1.044 1.00 95.00 196 LYS A N 1
ATOM 1517 C CA . LYS A 1 196 ? -0.593 6.720 -1.343 1.00 95.00 196 LYS A CA 1
ATOM 1518 C C . LYS A 1 196 ? -1.234 6.282 -2.636 1.00 95.00 196 LYS A C 1
ATOM 1520 O O . LYS A 1 196 ? -0.550 6.108 -3.645 1.00 95.00 196 LYS A O 1
ATOM 1525 N N . ILE A 1 197 ? -2.550 6.134 -2.612 1.00 90.94 197 ILE A N 1
ATOM 1526 C CA . ILE A 1 197 ? -3.326 5.960 -3.834 1.00 90.94 197 ILE A CA 1
ATOM 1527 C C . ILE A 1 197 ? -4.492 6.932 -3.820 1.00 90.94 197 ILE A C 1
ATOM 1529 O O . ILE A 1 197 ? -5.273 6.981 -2.866 1.00 90.94 197 ILE A O 1
ATOM 1533 N N . GLY A 1 198 ? -4.635 7.635 -4.933 1.00 79.25 198 GLY A N 1
ATOM 1534 C CA . GLY A 1 198 ? -5.795 8.451 -5.222 1.00 79.25 198 GLY A CA 1
ATOM 1535 C C . GLY A 1 198 ? -5.413 9.776 -5.847 1.00 79.25 198 GLY A C 1
ATOM 1536 O O . GLY A 1 198 ? -4.286 10.251 -5.756 1.00 79.25 198 GLY A O 1
ATOM 1537 N N . ASN A 1 199 ? -6.397 10.351 -6.516 1.00 75.56 199 ASN A N 1
ATOM 1538 C CA . ASN A 1 199 ? -6.443 11.760 -6.821 1.00 75.56 199 ASN A CA 1
ATOM 1539 C C . ASN A 1 199 ? -7.901 12.188 -6.705 1.00 75.56 199 ASN A C 1
ATOM 1541 O O . ASN A 1 199 ? -8.808 11.397 -6.948 1.00 75.56 199 ASN A O 1
ATOM 1545 N N . LEU A 1 200 ? -8.172 13.433 -6.335 1.00 69.25 200 LEU A N 1
ATOM 1546 C CA . LEU A 1 200 ? -9.522 13.899 -5.983 1.00 69.25 200 LEU A CA 1
ATOM 1547 C C . LEU A 1 200 ? -10.577 13.836 -7.127 1.00 69.25 200 LEU A C 1
ATOM 1549 O O . LEU A 1 200 ? -11.652 14.413 -6.981 1.00 69.25 200 LEU A O 1
ATOM 1553 N N . ALA A 1 201 ? -10.302 13.170 -8.257 1.00 71.56 201 ALA A N 1
ATOM 1554 C CA . ALA A 1 201 ? -11.152 13.107 -9.441 1.00 71.56 201 ALA A CA 1
ATOM 1555 C C . ALA A 1 201 ? -12.072 11.871 -9.496 1.00 71.56 201 ALA A C 1
ATOM 1557 O O . ALA A 1 201 ? -13.287 12.042 -9.590 1.00 71.56 201 ALA A O 1
ATOM 1558 N N . ASN A 1 202 ? -11.538 10.641 -9.443 1.00 78.62 202 ASN A N 1
ATOM 1559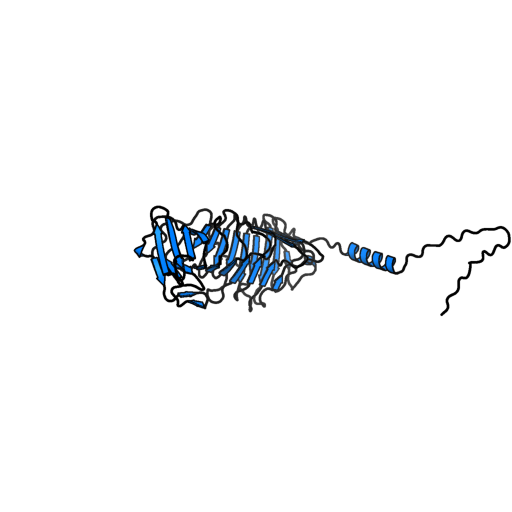 C CA . ASN A 1 202 ? -12.327 9.423 -9.695 1.00 78.62 202 ASN A CA 1
ATOM 1560 C C . ASN A 1 202 ? -12.123 8.332 -8.628 1.00 78.62 202 ASN A C 1
ATOM 1562 O O . ASN A 1 202 ? -11.047 8.227 -8.039 1.00 78.62 202 ASN A O 1
ATOM 1566 N N . PRO A 1 203 ? -13.132 7.470 -8.396 1.00 79.88 203 PRO A N 1
ATOM 1567 C CA . PRO A 1 203 ? -12.939 6.231 -7.655 1.00 79.88 203 PRO A CA 1
ATOM 1568 C C . PRO A 1 203 ? -11.959 5.290 -8.362 1.00 79.88 203 PRO A C 1
ATOM 1570 O O . PRO A 1 203 ? -11.844 5.269 -9.589 1.00 79.88 203 PRO A O 1
ATOM 1573 N N . TRP A 1 204 ? -11.317 4.443 -7.573 1.00 89.50 204 TRP A N 1
ATOM 1574 C CA . TRP A 1 204 ? -10.338 3.454 -8.009 1.00 89.50 204 TRP A CA 1
ATOM 1575 C C . TRP A 1 204 ? -10.911 2.052 -7.857 1.00 89.50 204 TRP A C 1
ATOM 1577 O O . TRP A 1 204 ? -11.772 1.797 -7.013 1.00 89.50 204 TRP A O 1
ATOM 1587 N N . TYR A 1 205 ? -10.432 1.132 -8.686 1.00 95.12 205 TYR A N 1
ATOM 1588 C CA . TYR A 1 205 ? -10.925 -0.237 -8.723 1.00 95.12 205 TYR A CA 1
ATOM 1589 C C . TYR A 1 205 ? -9.841 -1.199 -8.256 1.00 95.12 205 TYR A C 1
ATOM 1591 O O . TYR A 1 205 ? -8.827 -1.379 -8.925 1.00 95.12 205 TYR A O 1
ATOM 1599 N N . ASN A 1 206 ? -10.078 -1.870 -7.133 1.00 96.50 206 ASN A N 1
ATOM 1600 C CA . ASN A 1 206 ? -9.243 -2.953 -6.636 1.00 96.50 206 ASN A CA 1
ATOM 1601 C C . ASN A 1 206 ? -10.055 -4.251 -6.551 1.00 96.50 206 ASN A C 1
ATOM 1603 O O . ASN A 1 206 ? -10.994 -4.371 -5.764 1.00 96.50 206 ASN A O 1
ATOM 1607 N N . THR A 1 207 ? -9.668 -5.238 -7.353 1.00 97.31 207 THR A N 1
ATOM 1608 C CA . THR A 1 207 ? -10.134 -6.636 -7.265 1.00 97.31 207 THR A CA 1
ATOM 1609 C C . THR A 1 207 ? -8.987 -7.610 -6.985 1.00 97.31 207 THR A C 1
ATOM 1611 O O . THR A 1 207 ? -9.218 -8.808 -6.852 1.00 97.31 207 THR A O 1
ATOM 1614 N N . GLY A 1 208 ? -7.760 -7.089 -6.891 1.00 97.06 208 GLY A N 1
ATOM 1615 C CA . GLY A 1 208 ? -6.554 -7.828 -6.552 1.00 97.06 208 GLY A CA 1
ATOM 1616 C C . GLY A 1 208 ? -6.239 -7.808 -5.055 1.00 97.06 208 GLY A C 1
ATOM 1617 O O . GLY A 1 208 ? -7.117 -7.601 -4.214 1.00 97.06 208 GLY A O 1
ATOM 1618 N N . THR A 1 209 ? -4.966 -8.018 -4.718 1.00 97.31 209 THR A N 1
ATOM 1619 C CA . THR A 1 209 ? -4.448 -7.952 -3.340 1.00 97.31 209 THR A CA 1
ATOM 1620 C C . THR A 1 209 ? -3.428 -6.824 -3.199 1.00 97.31 209 THR A C 1
ATOM 1622 O O . THR A 1 209 ? -2.537 -6.679 -4.035 1.00 97.31 209 THR A O 1
ATOM 1625 N N . ILE A 1 210 ? -3.544 -6.053 -2.119 1.00 97.94 210 ILE A N 1
ATOM 1626 C CA . ILE A 1 210 ? -2.541 -5.090 -1.659 1.00 97.94 210 ILE A CA 1
ATOM 1627 C C . ILE A 1 210 ? -2.012 -5.579 -0.311 1.00 97.94 210 ILE A C 1
ATOM 1629 O O . ILE A 1 210 ? -2.791 -5.813 0.608 1.00 97.94 210 ILE A O 1
ATOM 1633 N N . CYS A 1 211 ? -0.700 -5.728 -0.192 1.00 97.94 211 CYS A N 1
ATOM 1634 C CA . CYS A 1 211 ? -0.002 -6.123 1.023 1.00 97.94 211 CYS A CA 1
ATOM 1635 C C . CYS A 1 211 ? 0.803 -4.953 1.582 1.00 97.94 211 CYS A C 1
ATOM 1637 O O . CYS A 1 211 ? 1.436 -4.213 0.826 1.00 97.94 211 CYS A O 1
ATOM 1639 N N . LEU A 1 212 ? 0.801 -4.820 2.906 1.00 98.19 212 LEU A N 1
ATOM 1640 C CA . LEU A 1 212 ? 1.499 -3.767 3.638 1.00 98.19 212 LEU A CA 1
ATOM 1641 C C . LEU A 1 212 ? 2.390 -4.390 4.717 1.00 98.19 212 LEU A C 1
ATOM 1643 O O . LEU A 1 212 ? 1.909 -5.218 5.491 1.00 98.19 212 LEU A O 1
ATOM 1647 N N . ALA A 1 213 ? 3.652 -3.977 4.801 1.00 97.12 213 ALA A N 1
ATOM 1648 C CA . ALA A 1 213 ? 4.549 -4.314 5.907 1.00 97.12 213 ALA A CA 1
ATOM 1649 C C . ALA A 1 213 ? 5.432 -3.108 6.235 1.00 97.12 213 ALA A C 1
ATOM 1651 O O . ALA A 1 213 ? 6.108 -2.582 5.361 1.00 97.12 213 ALA A O 1
ATOM 1652 N N . ASN A 1 214 ? 5.439 -2.651 7.487 1.00 97.12 214 ASN A N 1
ATOM 1653 C CA . ASN A 1 214 ? 6.050 -1.378 7.873 1.00 97.12 214 ASN A CA 1
ATOM 1654 C C . ASN A 1 214 ? 5.598 -0.218 6.955 1.00 97.12 214 ASN A C 1
ATOM 1656 O O . ASN A 1 214 ? 6.417 0.595 6.533 1.00 97.12 214 ASN A O 1
ATOM 1660 N N . THR A 1 215 ? 4.305 -0.155 6.619 1.00 97.94 215 THR A N 1
ATOM 1661 C CA . THR A 1 215 ? 3.753 0.828 5.668 1.00 97.94 215 THR A CA 1
ATOM 1662 C C . THR A 1 215 ? 2.603 1.624 6.285 1.00 97.94 215 THR A C 1
ATOM 1664 O O . THR A 1 215 ? 1.715 1.068 6.934 1.00 97.94 215 THR A O 1
ATOM 1667 N N . SER A 1 216 ? 2.583 2.937 6.058 1.00 97.69 216 SER A N 1
ATOM 1668 C CA . SER A 1 216 ? 1.381 3.768 6.184 1.00 97.69 216 SER A CA 1
ATOM 1669 C C . SER A 1 216 ? 0.704 3.865 4.830 1.00 97.69 216 SER A C 1
ATOM 1671 O O . SER A 1 216 ? 1.258 4.473 3.920 1.00 97.69 216 SER A O 1
ATOM 1673 N N . PHE A 1 217 ? -0.471 3.259 4.694 1.00 97.38 217 PHE A N 1
ATOM 1674 C CA . PHE A 1 217 ? -1.288 3.399 3.503 1.00 97.38 217 PHE A CA 1
ATOM 1675 C C . PHE A 1 217 ? -2.323 4.501 3.714 1.00 97.38 217 PHE A C 1
ATOM 1677 O O . PHE A 1 217 ? -3.287 4.297 4.454 1.00 97.38 217 PHE A O 1
ATOM 1684 N N . ASP A 1 218 ? -2.117 5.632 3.047 1.00 93.50 218 ASP A N 1
ATOM 1685 C CA . ASP A 1 218 ? -3.045 6.752 3.034 1.00 93.50 218 ASP A CA 1
ATOM 1686 C C . ASP A 1 218 ? -3.920 6.690 1.782 1.00 93.50 218 ASP A C 1
ATOM 1688 O O . ASP A 1 218 ? -3.436 6.615 0.647 1.00 93.50 218 ASP A O 1
ATOM 1692 N N . LEU A 1 219 ? -5.227 6.716 2.011 1.00 89.62 219 LEU A N 1
ATOM 1693 C CA . LEU A 1 219 ? -6.213 6.703 0.953 1.00 89.62 219 LEU A CA 1
ATOM 1694 C C . LEU A 1 219 ? -6.817 8.091 0.738 1.00 89.62 219 LEU A C 1
ATOM 1696 O O . LEU A 1 219 ? -7.234 8.728 1.702 1.00 89.62 219 LEU A O 1
ATOM 1700 N N . GLU A 1 220 ? -6.934 8.527 -0.518 1.00 87.75 220 GLU A N 1
ATOM 1701 C CA . GLU A 1 220 ? -7.568 9.809 -0.864 1.00 87.75 220 GLU A CA 1
ATOM 1702 C C . GLU A 1 220 ? -8.980 9.666 -1.469 1.00 87.75 220 GLU A C 1
ATOM 1704 O O . GLU A 1 220 ? -9.780 10.600 -1.382 1.00 87.75 220 GLU A O 1
ATOM 1709 N N . ASN A 1 221 ? -9.345 8.492 -2.013 1.00 87.38 221 ASN A N 1
ATOM 1710 C CA . ASN A 1 221 ? -10.614 8.273 -2.731 1.00 87.38 221 ASN A CA 1
ATOM 1711 C C . ASN A 1 221 ? -11.309 6.943 -2.384 1.00 87.38 221 ASN A C 1
ATOM 1713 O O . ASN A 1 221 ? -10.642 5.975 -2.026 1.00 87.38 221 ASN A O 1
ATOM 1717 N N . PRO A 1 222 ? -12.641 6.823 -2.562 1.00 89.38 222 PRO A N 1
ATOM 1718 C CA . PRO A 1 222 ? -13.363 5.559 -2.373 1.00 89.38 222 PRO A CA 1
ATOM 1719 C C . PRO A 1 222 ? -12.869 4.417 -3.262 1.00 89.38 222 PRO A C 1
ATOM 1721 O O . PRO A 1 222 ? -12.711 4.612 -4.468 1.00 89.38 222 PRO A O 1
ATOM 1724 N N . ILE A 1 223 ? -12.693 3.222 -2.681 1.00 90.56 223 ILE A N 1
ATOM 1725 C CA . ILE A 1 223 ? -12.290 2.002 -3.410 1.00 90.56 223 ILE A CA 1
ATOM 1726 C C . ILE A 1 223 ? -13.516 1.203 -3.813 1.00 90.56 223 ILE A C 1
ATOM 1728 O O . ILE A 1 223 ? -14.346 0.840 -2.977 1.00 90.56 223 ILE A O 1
ATOM 1732 N N . HIS A 1 224 ? -13.568 0.804 -5.074 1.00 92.38 224 HIS A N 1
ATOM 1733 C CA . HIS A 1 224 ? -14.547 -0.146 -5.577 1.00 92.38 224 HIS A CA 1
ATOM 1734 C C . HIS A 1 224 ? -13.901 -1.476 -5.960 1.00 92.38 224 HIS A C 1
ATOM 1736 O O . HIS A 1 224 ? -12.695 -1.576 -6.178 1.00 92.38 224 HIS A O 1
ATOM 1742 N N . GLY A 1 225 ? -14.721 -2.519 -6.049 1.00 92.56 225 GLY A N 1
ATOM 1743 C CA . GLY A 1 225 ? -14.286 -3.882 -6.343 1.00 92.56 225 GLY A CA 1
ATOM 1744 C C . GLY A 1 225 ? -14.183 -4.760 -5.096 1.00 92.56 225 GLY A C 1
ATOM 1745 O O . GLY A 1 225 ? -14.203 -4.281 -3.968 1.00 92.56 225 GLY A O 1
ATOM 1746 N N . GLY A 1 226 ? -14.129 -6.074 -5.310 1.00 95.06 226 GLY A N 1
ATOM 1747 C CA . GLY A 1 226 ? -14.085 -7.087 -4.250 1.00 95.06 226 GLY A CA 1
ATOM 1748 C C . GLY A 1 226 ? -12.672 -7.545 -3.895 1.00 95.06 226 GLY A C 1
ATOM 1749 O O . GLY A 1 226 ? -12.474 -8.739 -3.695 1.00 95.06 226 GLY A O 1
ATOM 1750 N N . GLY A 1 227 ? -11.692 -6.638 -3.923 1.00 96.69 227 GLY A N 1
ATOM 1751 C CA . GLY A 1 227 ? -10.289 -6.939 -3.636 1.00 96.69 227 GLY A CA 1
ATOM 1752 C C . GLY A 1 227 ? -9.977 -7.044 -2.143 1.00 96.69 227 GLY A C 1
ATOM 1753 O O . GLY A 1 227 ? -10.857 -6.934 -1.282 1.00 96.69 227 GLY A O 1
ATOM 1754 N N . CYS A 1 228 ? -8.698 -7.255 -1.841 1.00 97.31 228 CYS A N 1
ATOM 1755 C CA . CYS A 1 228 ? -8.182 -7.326 -0.481 1.00 97.31 228 CYS A CA 1
ATOM 1756 C C . CYS A 1 228 ? -7.088 -6.287 -0.206 1.00 97.31 228 CYS A C 1
ATOM 1758 O O . CYS A 1 228 ? -6.199 -6.082 -1.035 1.00 97.31 228 CYS A O 1
ATOM 1760 N N . ILE A 1 229 ? -7.118 -5.706 0.997 1.00 97.94 229 ILE A N 1
ATOM 1761 C CA . ILE A 1 229 ? -5.998 -4.995 1.617 1.00 97.94 229 ILE A CA 1
ATOM 1762 C C . ILE A 1 229 ? -5.559 -5.775 2.864 1.00 97.94 229 ILE A C 1
ATOM 1764 O O . ILE A 1 229 ? -6.258 -5.787 3.881 1.00 97.94 229 ILE A O 1
ATOM 1768 N N . THR A 1 230 ? -4.398 -6.420 2.791 1.00 98.31 230 THR A N 1
ATOM 1769 C CA . THR A 1 230 ? -3.742 -7.086 3.919 1.00 98.31 230 THR A CA 1
ATOM 1770 C C . THR A 1 230 ? -2.846 -6.084 4.638 1.00 98.31 230 THR A C 1
ATOM 1772 O O . THR A 1 230 ? -1.806 -5.667 4.124 1.00 98.31 230 THR A O 1
ATOM 1775 N N . VAL A 1 231 ? -3.246 -5.705 5.848 1.00 98.50 231 VAL A N 1
ATOM 1776 C CA . VAL A 1 231 ? -2.464 -4.865 6.752 1.00 98.50 231 VAL A CA 1
ATOM 1777 C C . VAL A 1 231 ? -1.583 -5.788 7.582 1.00 98.50 231 VAL A C 1
ATOM 1779 O O . VAL A 1 231 ? -2.090 -6.506 8.439 1.00 98.50 231 VAL A O 1
ATOM 1782 N N . GLY A 1 232 ? -0.283 -5.805 7.296 1.00 97.56 232 GLY A N 1
ATOM 1783 C CA . GLY A 1 232 ? 0.692 -6.653 7.975 1.00 97.56 232 GLY A CA 1
ATOM 1784 C C . GLY A 1 232 ? 1.351 -5.990 9.175 1.00 97.56 232 GLY A C 1
ATOM 1785 O O . GLY A 1 232 ? 0.764 -5.130 9.840 1.00 97.56 232 GLY A O 1
ATOM 1786 N N . GLU A 1 233 ? 2.574 -6.434 9.462 1.00 96.81 233 GLU A N 1
ATOM 1787 C CA . GLU A 1 233 ? 3.381 -5.936 10.575 1.00 96.81 233 GLU A CA 1
ATOM 1788 C C . GLU A 1 233 ? 3.588 -4.423 10.489 1.00 96.81 233 GLU A C 1
ATOM 1790 O O . GLU A 1 233 ? 3.798 -3.871 9.406 1.00 96.81 233 GLU A O 1
ATOM 1795 N N . ASN A 1 234 ? 3.502 -3.750 11.636 1.00 97.31 234 ASN A N 1
ATOM 1796 C CA . ASN A 1 234 ? 3.740 -2.322 11.853 1.00 97.31 234 ASN A CA 1
ATOM 1797 C C . ASN A 1 234 ? 3.096 -1.404 10.805 1.00 97.31 234 ASN A C 1
ATOM 1799 O O . ASN A 1 234 ? 3.602 -0.316 10.509 1.00 97.31 234 ASN A O 1
ATOM 1803 N N . SER A 1 235 ? 1.994 -1.863 10.217 1.00 98.31 235 SER A N 1
ATOM 1804 C CA . SER A 1 235 ? 1.342 -1.206 9.099 1.00 98.31 235 SER A CA 1
ATOM 1805 C C . SER A 1 235 ? 0.018 -0.623 9.526 1.00 98.31 235 SER A C 1
ATOM 1807 O O . SER A 1 235 ? -0.684 -1.162 10.385 1.00 98.31 235 SER A O 1
ATOM 1809 N N . LYS A 1 236 ? -0.330 0.487 8.891 1.00 97.81 236 LYS A N 1
ATOM 1810 C CA . LYS A 1 236 ? -1.604 1.158 9.081 1.00 97.81 236 LYS A CA 1
ATOM 1811 C C . LYS A 1 236 ? -2.266 1.343 7.741 1.00 97.81 236 LYS A C 1
ATOM 1813 O O . LYS A 1 236 ? -1.635 1.839 6.814 1.00 97.81 236 LYS A O 1
ATOM 1818 N N . PHE A 1 237 ? -3.541 1.003 7.682 1.00 97.50 237 PHE A N 1
ATOM 1819 C CA . PHE A 1 237 ? -4.408 1.438 6.603 1.00 97.50 237 PHE A CA 1
ATOM 1820 C C . PHE A 1 237 ? -5.274 2.583 7.119 1.00 97.50 237 PHE A C 1
ATOM 1822 O O . PHE A 1 237 ? -6.056 2.400 8.053 1.00 97.50 237 PHE A O 1
ATOM 1829 N N . ASP A 1 238 ? -5.071 3.777 6.576 1.00 94.75 238 ASP A N 1
ATOM 1830 C CA . ASP A 1 238 ? -5.847 4.964 6.901 1.00 94.75 238 ASP A CA 1
ATOM 1831 C C . ASP A 1 238 ? -6.978 5.118 5.896 1.00 94.75 238 ASP A C 1
ATOM 1833 O O . ASP A 1 238 ? -6.795 5.628 4.793 1.00 94.75 238 ASP A O 1
ATOM 1837 N N . ILE A 1 239 ? -8.162 4.653 6.293 1.00 90.88 239 ILE A N 1
ATOM 1838 C CA . ILE A 1 239 ? -9.367 4.827 5.483 1.00 90.88 239 ILE A CA 1
ATOM 1839 C C . ILE A 1 239 ? -10.054 6.157 5.767 1.00 90.88 239 ILE A C 1
ATOM 1841 O O . ILE A 1 239 ? -11.063 6.447 5.139 1.00 90.88 239 ILE A O 1
ATOM 1845 N N . GLY A 1 240 ? -9.554 6.981 6.695 1.00 83.75 240 GLY A N 1
ATOM 1846 C CA . GLY A 1 240 ? -10.127 8.296 6.968 1.00 83.75 240 GLY A CA 1
ATOM 1847 C C . GLY A 1 240 ? -11.642 8.229 7.151 1.00 83.75 240 GLY A C 1
ATOM 1848 O O . GLY A 1 240 ? -12.101 7.481 8.003 1.00 83.75 240 GLY A O 1
ATOM 1849 N N . GLY A 1 241 ? -12.401 9.008 6.372 1.00 78.62 241 GLY A N 1
ATOM 1850 C CA . GLY A 1 241 ? -13.872 8.979 6.221 1.00 78.62 241 GLY A CA 1
ATOM 1851 C C . GLY A 1 241 ? -14.352 8.307 4.925 1.00 78.62 241 GLY A C 1
ATOM 1852 O O . GLY A 1 241 ? -15.449 8.589 4.455 1.00 78.62 241 GLY A O 1
ATOM 1853 N N . ILE A 1 242 ? -13.493 7.514 4.294 1.00 87.38 242 ILE A N 1
ATOM 1854 C CA . ILE A 1 242 ? -13.626 7.058 2.912 1.00 87.38 242 ILE A CA 1
ATOM 1855 C C . ILE A 1 242 ? -14.319 5.698 2.866 1.00 87.38 242 ILE A C 1
ATOM 1857 O O . ILE A 1 242 ? -14.065 4.817 3.689 1.00 87.38 242 ILE A O 1
ATOM 1861 N N . ASP A 1 243 ? -15.196 5.531 1.877 1.00 85.44 243 ASP A N 1
ATOM 1862 C CA . ASP A 1 243 ? -15.911 4.280 1.648 1.00 85.44 243 ASP A CA 1
ATOM 1863 C C . ASP A 1 243 ? -14.975 3.185 1.108 1.00 85.44 243 ASP A C 1
ATOM 1865 O O . ASP A 1 243 ? -14.337 3.325 0.059 1.00 85.44 243 ASP A O 1
ATOM 1869 N N . VAL A 1 244 ? -14.927 2.076 1.849 1.00 90.25 244 VAL A N 1
ATOM 1870 C CA . VAL A 1 244 ? -14.188 0.851 1.523 1.00 90.25 244 VAL A CA 1
ATOM 1871 C C . VAL A 1 244 ? -15.071 -0.402 1.638 1.00 90.25 244 VAL A C 1
ATOM 1873 O O . VAL A 1 244 ? -14.555 -1.516 1.697 1.00 90.25 244 VAL A O 1
ATOM 1876 N N . GLN A 1 245 ? -16.402 -0.261 1.672 1.00 88.88 245 GLN A N 1
ATOM 1877 C CA . GLN A 1 245 ? -17.356 -1.339 1.992 1.00 88.88 245 GLN A CA 1
ATOM 1878 C C . GLN A 1 245 ? -17.243 -2.582 1.098 1.00 88.88 245 GLN A C 1
ATOM 1880 O O . GLN A 1 245 ? -17.579 -3.700 1.509 1.00 88.88 245 GLN A O 1
ATOM 1885 N N . GLN A 1 246 ? -16.811 -2.394 -0.150 1.00 92.50 246 GLN A N 1
ATOM 1886 C CA . GLN A 1 246 ? -16.667 -3.484 -1.114 1.00 92.50 246 GLN A CA 1
ATOM 1887 C C . GLN A 1 246 ? -15.379 -4.291 -0.909 1.00 92.50 246 GLN A C 1
ATOM 1889 O O . GLN A 1 246 ? -15.328 -5.459 -1.296 1.00 92.50 246 GLN A O 1
ATOM 1894 N N . GLN A 1 247 ? -14.378 -3.702 -0.257 1.00 94.75 247 GLN A N 1
ATOM 1895 C CA . GLN A 1 247 ? -13.082 -4.320 -0.020 1.00 94.75 247 GLN A CA 1
ATOM 1896 C C . GLN A 1 247 ? -13.116 -5.243 1.199 1.00 94.75 247 GLN A C 1
ATOM 1898 O O . GLN A 1 247 ? -13.904 -5.073 2.133 1.00 94.75 247 GLN A O 1
ATOM 1903 N N . THR A 1 248 ? -12.210 -6.213 1.209 1.00 96.12 248 THR A N 1
ATOM 1904 C CA . THR A 1 248 ? -11.874 -6.981 2.406 1.00 96.12 248 THR A CA 1
ATOM 1905 C C . THR A 1 248 ? -10.606 -6.400 3.022 1.00 96.12 248 THR A C 1
ATOM 1907 O O . THR A 1 248 ? -9.548 -6.417 2.396 1.00 96.12 248 THR A O 1
ATOM 1910 N N . VAL A 1 249 ? -10.689 -5.919 4.262 1.00 97.56 249 VAL A N 1
ATOM 1911 C CA . VAL A 1 249 ? -9.509 -5.541 5.052 1.00 97.56 249 VAL A CA 1
ATOM 1912 C C . VAL A 1 249 ? -9.106 -6.733 5.912 1.00 97.56 249 VAL A C 1
ATOM 1914 O O . VAL A 1 249 ? -9.929 -7.259 6.661 1.00 97.56 249 VAL A O 1
ATOM 1917 N N . TYR A 1 250 ? -7.854 -7.171 5.830 1.00 98.25 250 TYR A N 1
ATOM 1918 C CA . TYR A 1 250 ? -7.326 -8.253 6.659 1.00 98.25 250 TYR A CA 1
ATOM 1919 C C . TYR A 1 250 ? -6.192 -7.740 7.547 1.00 98.25 250 TYR A C 1
ATOM 1921 O O . TYR A 1 250 ? -5.133 -7.375 7.051 1.00 98.25 250 TYR A O 1
ATOM 1929 N N . LEU A 1 251 ? -6.413 -7.719 8.862 1.00 98.31 251 LEU A N 1
ATOM 1930 C CA . LEU A 1 251 ? -5.386 -7.417 9.858 1.00 98.31 251 LEU A CA 1
ATOM 1931 C C . LEU A 1 251 ? -4.593 -8.698 10.129 1.00 98.31 251 LEU A C 1
ATOM 1933 O O . LEU A 1 251 ? -5.033 -9.561 10.891 1.00 98.31 251 LEU A O 1
ATOM 1937 N N . SER A 1 252 ? -3.469 -8.877 9.439 1.00 97.44 252 SER A N 1
ATOM 1938 C CA . SER A 1 252 ? -2.744 -10.150 9.455 1.00 97.44 252 SER A CA 1
ATOM 1939 C C . SER A 1 252 ? -1.730 -10.270 10.590 1.00 97.44 252 SER A C 1
ATOM 1941 O O . SER A 1 252 ? -1.293 -11.382 10.875 1.00 97.44 252 SER A O 1
ATOM 1943 N N . ASP A 1 253 ? -1.364 -9.164 11.242 1.00 97.69 253 ASP A N 1
ATOM 1944 C CA . ASP A 1 253 ? -0.400 -9.137 12.342 1.00 97.69 253 ASP A CA 1
ATOM 1945 C C . ASP A 1 253 ? -0.983 -8.507 13.623 1.00 97.69 253 ASP A C 1
ATOM 1947 O O . ASP A 1 253 ? -1.959 -7.759 13.592 1.00 97.69 253 ASP A O 1
ATOM 1951 N N . SER A 1 254 ? -0.380 -8.812 14.775 1.00 97.44 254 SER A N 1
ATOM 1952 C CA . SER A 1 254 ? -0.718 -8.217 16.082 1.00 97.44 254 SER A CA 1
ATOM 1953 C C . SER A 1 254 ? -0.509 -6.699 16.166 1.00 97.44 254 SER A C 1
ATOM 1955 O O . SER A 1 254 ? -1.113 -6.038 17.007 1.00 97.44 254 SER A O 1
ATOM 1957 N N . THR A 1 255 ? 0.333 -6.147 15.296 1.00 97.56 255 THR A N 1
ATOM 1958 C CA . THR A 1 255 ? 0.681 -4.721 15.233 1.00 97.56 255 THR A CA 1
ATOM 1959 C C . THR A 1 255 ? -0.077 -3.968 14.140 1.00 97.56 255 THR A C 1
ATOM 1961 O O . THR A 1 255 ? 0.123 -2.768 13.971 1.00 97.56 255 THR A O 1
ATOM 1964 N N . SER A 1 256 ? -0.947 -4.645 13.389 1.00 98.44 256 SER A N 1
ATOM 1965 C CA . SER A 1 256 ? -1.733 -4.033 12.321 1.00 98.44 256 SER A CA 1
ATOM 1966 C C . SER A 1 256 ? -2.735 -3.016 12.872 1.00 98.44 256 SER A C 1
ATOM 1968 O O . SER A 1 256 ? -3.396 -3.254 13.882 1.00 98.44 256 SER A O 1
ATOM 1970 N N . VAL A 1 257 ? -2.900 -1.890 12.184 1.00 98.12 257 VAL A N 1
ATOM 1971 C CA . VAL A 1 257 ? -3.834 -0.836 12.600 1.00 98.12 257 VAL A CA 1
ATOM 1972 C C . VAL A 1 257 ? -4.760 -0.467 11.450 1.00 98.12 257 VAL A C 1
ATOM 1974 O O . VAL A 1 257 ? -4.308 -0.125 10.358 1.00 98.12 257 VAL A O 1
ATOM 1977 N N . LEU A 1 258 ? -6.068 -0.470 11.703 1.00 97.38 258 LEU A N 1
ATOM 1978 C CA . LEU A 1 258 ? -7.029 0.194 10.825 1.00 97.38 258 LEU A CA 1
ATOM 1979 C C . LEU A 1 258 ? -7.380 1.555 11.420 1.00 97.38 258 LEU A C 1
ATOM 1981 O O . LEU A 1 258 ? -8.016 1.637 12.471 1.00 97.38 258 LEU A O 1
ATOM 1985 N N . LYS A 1 259 ? -6.965 2.633 10.763 1.00 95.69 259 LYS A N 1
ATOM 1986 C CA . LYS A 1 259 ? -7.309 3.987 11.190 1.00 95.69 259 LYS A CA 1
ATOM 1987 C C . LYS A 1 259 ? -8.630 4.408 10.547 1.00 95.69 259 LYS A C 1
ATOM 1989 O O . LYS A 1 259 ? -8.789 4.332 9.333 1.00 95.69 259 LYS A O 1
ATOM 1994 N N . VAL A 1 260 ? -9.571 4.832 11.386 1.00 92.25 260 VAL A N 1
ATOM 1995 C CA . VAL A 1 260 ? -10.967 5.145 11.046 1.00 92.25 260 VAL A CA 1
ATOM 1996 C C . VAL A 1 260 ? -11.386 6.478 11.672 1.00 92.25 260 VAL A C 1
ATOM 1998 O O . VAL A 1 260 ? -10.719 6.984 12.576 1.00 92.25 260 VAL A O 1
ATOM 2001 N N . THR A 1 261 ? -12.489 7.072 11.208 1.00 85.25 261 THR A N 1
ATOM 2002 C CA . THR A 1 261 ? -13.018 8.327 11.780 1.00 85.25 261 THR A CA 1
ATOM 2003 C C . THR A 1 261 ? -14.483 8.210 12.193 1.00 85.25 261 THR A C 1
ATOM 2005 O O . THR A 1 261 ? -14.752 8.020 13.371 1.00 85.25 261 THR A O 1
ATOM 2008 N N . HIS A 1 262 ? -15.430 8.345 11.264 1.00 81.12 262 HIS A N 1
ATOM 2009 C CA . HIS A 1 262 ? -16.857 8.114 11.488 1.00 81.12 262 HIS A CA 1
ATOM 2010 C C . HIS A 1 262 ? -17.562 7.694 10.192 1.00 81.12 262 HIS A C 1
ATOM 2012 O O . HIS A 1 262 ? -17.125 8.071 9.103 1.00 81.12 262 HIS A O 1
ATOM 2018 N N . GLY A 1 263 ? -18.678 6.974 10.318 1.00 76.38 263 GLY A N 1
ATOM 2019 C CA . GLY A 1 263 ? -19.594 6.694 9.207 1.00 76.38 263 GLY A CA 1
ATOM 2020 C C . GLY A 1 263 ? -19.155 5.574 8.263 1.00 76.38 263 GLY A C 1
ATOM 2021 O O . GLY A 1 263 ? -19.750 5.419 7.200 1.00 76.38 263 GLY A O 1
ATOM 2022 N N . GLN A 1 264 ? -18.131 4.797 8.622 1.00 79.44 264 GLN A N 1
ATOM 2023 C CA . GLN A 1 264 ? -17.690 3.654 7.828 1.00 79.44 264 GLN A CA 1
ATOM 2024 C C . GLN A 1 264 ? -18.427 2.386 8.246 1.00 79.44 264 GLN A C 1
ATOM 2026 O O . GLN A 1 264 ? -18.414 2.007 9.423 1.00 79.44 264 GLN A O 1
ATOM 2031 N N . ASP A 1 265 ? -18.944 1.677 7.244 1.00 85.75 265 ASP A N 1
ATOM 2032 C CA . ASP A 1 265 ? -19.116 0.234 7.335 1.00 85.75 265 ASP A CA 1
ATOM 2033 C C . ASP A 1 265 ? -17.881 -0.423 6.715 1.00 85.75 265 ASP A C 1
ATOM 2035 O O . ASP A 1 265 ? -17.510 -0.133 5.577 1.00 85.75 265 ASP A O 1
ATOM 2039 N N . VAL A 1 266 ? -17.210 -1.302 7.451 1.00 90.44 266 VAL A N 1
ATOM 2040 C CA . VAL A 1 266 ? -15.999 -1.969 6.955 1.00 90.44 266 VAL A CA 1
ATOM 2041 C C . VAL A 1 266 ? -16.051 -3.461 7.236 1.00 90.44 266 VAL A C 1
ATOM 2043 O O . VAL A 1 266 ? -16.484 -3.900 8.302 1.00 90.44 266 VAL A O 1
ATOM 2046 N N . ARG A 1 267 ? -15.609 -4.265 6.267 1.00 94.31 267 ARG A N 1
ATOM 2047 C CA . ARG A 1 267 ? -15.440 -5.708 6.443 1.00 94.31 267 ARG A CA 1
ATOM 2048 C C . ARG A 1 267 ? -14.003 -5.994 6.848 1.00 94.31 267 ARG A C 1
ATOM 2050 O O . ARG A 1 267 ? -13.084 -5.778 6.060 1.00 94.31 267 ARG A O 1
ATOM 2057 N N . VAL A 1 268 ? -13.828 -6.490 8.067 1.00 96.44 268 VAL A N 1
ATOM 2058 C CA . VAL A 1 268 ? -12.512 -6.700 8.672 1.00 96.44 268 VAL A CA 1
ATOM 2059 C C . VAL A 1 268 ? -12.350 -8.160 9.055 1.00 96.44 268 VAL A C 1
ATOM 2061 O O . VAL A 1 268 ? -13.183 -8.731 9.748 1.00 96.44 268 VAL A O 1
ATOM 2064 N N . TYR A 1 269 ? -11.246 -8.758 8.639 1.00 97.69 269 TYR A N 1
ATOM 2065 C CA . TYR A 1 269 ? -10.806 -10.074 9.080 1.00 97.69 269 TYR A CA 1
ATOM 2066 C C . TYR A 1 269 ? -9.552 -9.933 9.935 1.00 97.69 269 TYR A C 1
ATOM 2068 O O . TYR A 1 269 ? -8.812 -8.958 9.816 1.00 97.69 269 TYR A O 1
ATOM 2076 N N . GLY A 1 270 ? -9.279 -10.932 10.772 1.00 97.56 270 GLY A N 1
ATOM 2077 C CA . GLY A 1 270 ? -8.017 -11.002 11.513 1.00 97.56 270 GLY A CA 1
ATOM 2078 C C . GLY A 1 270 ? -7.921 -10.093 12.738 1.00 97.56 270 GLY A C 1
ATOM 2079 O O . GLY A 1 270 ? -6.859 -10.036 13.351 1.00 97.56 270 GLY A O 1
ATOM 2080 N N . LEU A 1 271 ? -9.015 -9.436 13.148 1.00 98.38 271 LEU A N 1
ATOM 2081 C CA . LEU A 1 271 ? -9.029 -8.668 14.393 1.00 98.38 271 LEU A CA 1
ATOM 2082 C C . LEU A 1 271 ? -8.683 -9.592 15.576 1.00 98.38 271 LEU A C 1
ATOM 2084 O O . LEU A 1 271 ? -9.388 -10.574 15.822 1.00 98.38 271 LEU A O 1
ATOM 2088 N N . GLY A 1 272 ? -7.602 -9.305 16.293 1.00 97.62 272 GLY A N 1
ATOM 2089 C CA . GLY A 1 272 ? -7.125 -10.066 17.439 1.00 97.62 272 GLY A CA 1
ATOM 2090 C C . GLY A 1 272 ? -5.633 -9.949 17.711 1.00 97.62 272 GLY A C 1
ATOM 2091 O O . GLY A 1 272 ? -4.888 -9.269 17.015 1.00 97.62 272 GLY A O 1
ATOM 2092 N N . ASN A 1 273 ? -5.198 -10.623 18.774 1.00 97.94 273 ASN A N 1
ATOM 2093 C CA . ASN A 1 273 ? -3.828 -10.589 19.285 1.00 97.94 273 ASN A CA 1
ATOM 2094 C C . ASN A 1 273 ? -3.296 -9.165 19.562 1.00 97.94 273 ASN A C 1
ATOM 2096 O O . ASN A 1 273 ? -2.087 -8.964 19.540 1.00 97.94 273 ASN A O 1
ATOM 2100 N N . GLY A 1 274 ? -4.169 -8.189 19.827 1.00 97.06 274 GLY A N 1
ATOM 2101 C CA . GLY A 1 274 ? -3.794 -6.807 20.150 1.00 97.06 274 GLY A CA 1
ATOM 2102 C C . GLY A 1 274 ? -3.906 -5.798 19.001 1.00 97.06 274 GLY A C 1
ATOM 2103 O O . GLY A 1 274 ? -3.854 -4.593 19.269 1.00 97.06 274 GLY A O 1
ATOM 2104 N N . ASN A 1 275 ? -4.135 -6.251 17.764 1.00 98.44 275 ASN A N 1
ATOM 2105 C CA . ASN A 1 275 ? -4.451 -5.351 16.654 1.00 98.44 275 ASN A CA 1
ATOM 2106 C C . ASN A 1 275 ? -5.861 -4.742 16.822 1.00 98.44 275 ASN A C 1
ATOM 2108 O O . ASN A 1 275 ? -6.642 -5.164 17.692 1.00 98.44 275 ASN A O 1
ATOM 2112 N N . GLY A 1 276 ? -6.180 -3.708 16.043 1.00 97.62 276 GLY A N 1
ATOM 2113 C CA . GLY A 1 276 ? -7.369 -2.917 16.334 1.00 97.62 276 GLY A CA 1
ATOM 2114 C C . GLY A 1 276 ? -7.603 -1.689 15.468 1.00 97.62 276 GLY A C 1
ATOM 2115 O O . GLY A 1 276 ? -6.981 -1.478 14.423 1.00 97.62 276 GLY A O 1
ATOM 2116 N N . PHE A 1 277 ? -8.552 -0.887 15.941 1.00 97.06 277 PHE A N 1
ATOM 2117 C CA . PHE A 1 277 ? -9.031 0.327 15.298 1.00 97.06 277 PHE A CA 1
ATOM 2118 C C . PHE A 1 277 ? -8.472 1.555 16.001 1.00 97.06 277 PHE A C 1
ATOM 2120 O O . PHE A 1 277 ? -8.534 1.645 17.227 1.00 97.06 277 PHE A O 1
ATOM 2127 N N . LEU A 1 278 ? -7.986 2.519 15.226 1.00 96.25 278 LEU A N 1
ATOM 2128 C CA . LEU A 1 278 ? -7.459 3.790 15.712 1.00 96.25 278 LEU A CA 1
ATOM 2129 C C . LEU A 1 278 ? -8.343 4.950 15.252 1.00 96.25 278 LEU A C 1
ATOM 2131 O O . LEU A 1 278 ? -8.585 5.100 14.057 1.00 96.25 278 LEU A O 1
ATOM 2135 N N . THR A 1 279 ? -8.742 5.821 16.173 1.00 93.81 279 THR A N 1
ATOM 2136 C CA . THR A 1 279 ? -9.459 7.070 15.885 1.00 93.81 279 THR A CA 1
ATOM 2137 C C . THR A 1 279 ? -8.568 8.269 16.222 1.00 93.81 279 THR A C 1
ATOM 2139 O O . THR A 1 279 ? -8.301 8.535 17.391 1.00 93.81 279 THR A O 1
ATOM 2142 N N . PRO A 1 280 ? -8.076 9.041 15.236 1.00 87.31 280 PRO A N 1
ATOM 2143 C CA . PRO A 1 280 ? -6.987 9.997 15.470 1.00 87.31 280 PRO A CA 1
ATOM 2144 C C . PRO A 1 280 ? -7.371 11.209 16.329 1.00 87.31 280 PRO A C 1
ATOM 2146 O O . PRO A 1 280 ? -6.504 11.788 16.974 1.00 87.31 280 PRO A O 1
ATOM 2149 N N . LEU A 1 281 ? -8.640 11.626 16.295 1.00 86.06 281 LEU A N 1
ATOM 2150 C CA . LEU A 1 281 ? -9.089 12.893 16.890 1.00 86.06 281 LEU A CA 1
ATOM 2151 C C . LEU A 1 281 ? -9.992 12.705 18.110 1.00 86.06 281 LEU A C 1
ATOM 2153 O O . LEU A 1 281 ? -9.971 13.522 19.025 1.00 86.06 281 LEU A O 1
ATOM 2157 N N . LEU A 1 282 ? -10.800 11.648 18.116 1.00 89.81 282 LEU A N 1
ATOM 2158 C CA . LEU A 1 282 ? -11.870 11.448 19.087 1.00 89.81 282 LEU A CA 1
ATOM 2159 C C . LEU A 1 282 ? -11.699 10.104 19.792 1.00 89.81 282 LEU A C 1
ATOM 2161 O O . LEU A 1 282 ? -11.262 9.135 19.175 1.00 89.81 282 LEU A O 1
ATOM 2165 N N . ALA A 1 283 ? -12.036 10.067 21.078 1.00 92.69 283 ALA A N 1
ATOM 2166 C CA . ALA A 1 283 ? -11.989 8.869 21.910 1.00 92.69 283 ALA A CA 1
ATOM 2167 C C . ALA A 1 283 ? -13.082 7.868 21.519 1.00 92.69 283 ALA A C 1
ATOM 2169 O O . ALA A 1 283 ? -14.170 8.284 21.117 1.00 92.69 283 ALA A O 1
ATOM 2170 N N . PHE A 1 284 ? -12.838 6.574 21.712 1.00 94.31 284 PHE A N 1
ATOM 2171 C CA . PHE A 1 284 ? -13.924 5.599 21.795 1.00 94.31 284 PHE A CA 1
ATOM 2172 C C . PHE A 1 284 ? -14.647 5.760 23.136 1.00 94.31 284 PHE A C 1
ATOM 2174 O O . PHE A 1 284 ? -14.014 5.703 24.190 1.00 94.31 284 PHE A O 1
ATOM 2181 N N . GLU A 1 285 ? -15.967 5.933 23.106 1.00 93.12 285 GLU A N 1
ATOM 2182 C CA . GLU A 1 285 ? -16.778 6.035 24.329 1.00 93.12 285 GLU A CA 1
ATOM 2183 C C . GLU A 1 285 ? -17.334 4.680 24.751 1.00 93.12 285 GLU A C 1
ATOM 2185 O O . GLU A 1 285 ? -17.306 4.307 25.924 1.00 93.12 285 GLU A O 1
ATOM 2190 N N . SER A 1 286 ? -17.850 3.928 23.783 1.00 93.00 286 SER A N 1
ATOM 2191 C CA . SER A 1 286 ? -18.428 2.618 24.025 1.00 93.00 286 SER A CA 1
ATOM 2192 C C . SER A 1 286 ? -18.288 1.724 22.804 1.00 93.00 286 SER A C 1
ATOM 2194 O O . SER A 1 286 ? -18.067 2.181 21.682 1.00 93.00 286 SER A O 1
ATOM 2196 N N . PHE A 1 287 ? -18.443 0.424 23.019 1.00 95.06 287 PHE A N 1
ATOM 2197 C CA . PHE A 1 287 ? -18.561 -0.535 21.938 1.00 95.06 287 PHE A CA 1
ATOM 2198 C C . PHE A 1 287 ? -19.559 -1.626 22.305 1.00 95.06 287 PHE A C 1
ATOM 2200 O O . PHE A 1 287 ? -19.796 -1.939 23.474 1.00 95.06 287 PHE A O 1
ATOM 2207 N N . LYS A 1 288 ? -20.130 -2.241 21.277 1.00 96.44 288 LYS A N 1
ATOM 2208 C CA . LYS A 1 288 ? -21.021 -3.382 21.386 1.00 96.44 288 LYS A CA 1
ATOM 2209 C C . LYS A 1 288 ? -20.760 -4.325 20.226 1.00 96.44 288 LYS A C 1
ATOM 2211 O O . LYS A 1 288 ? -20.882 -3.951 19.065 1.00 96.44 288 LYS A O 1
ATOM 2216 N N . TYR A 1 289 ? -20.439 -5.563 20.563 1.00 97.81 289 TYR A N 1
ATOM 2217 C CA . TYR A 1 289 ? -20.347 -6.646 19.599 1.00 97.81 289 TYR A CA 1
ATOM 2218 C C . TYR A 1 289 ? -21.625 -7.485 19.633 1.00 97.81 289 TYR A C 1
ATOM 2220 O O . TYR A 1 289 ? -22.072 -7.915 20.701 1.00 97.81 289 TYR A O 1
ATOM 2228 N N . ASP A 1 290 ? -22.209 -7.718 18.464 1.00 97.81 290 ASP A N 1
ATOM 2229 C CA . ASP A 1 290 ? -23.346 -8.609 18.277 1.00 97.81 290 ASP A CA 1
ATOM 2230 C C . ASP A 1 290 ? -22.864 -9.978 17.778 1.00 97.81 290 ASP A C 1
ATOM 2232 O O . ASP A 1 290 ? -22.466 -10.149 16.626 1.00 97.81 290 ASP A O 1
ATOM 2236 N N . ALA A 1 291 ? -22.944 -10.984 18.650 1.00 96.94 291 ALA A N 1
ATOM 2237 C CA . ALA A 1 291 ? -22.523 -12.348 18.341 1.00 96.94 291 ALA A CA 1
ATOM 2238 C C . ALA A 1 291 ? -23.382 -13.044 17.267 1.00 96.94 291 ALA A C 1
ATOM 2240 O O . ALA A 1 291 ? -22.928 -14.022 16.664 1.00 96.94 291 ALA A O 1
ATOM 2241 N N . LEU A 1 292 ? -24.610 -12.571 17.019 1.00 96.94 292 LEU A N 1
ATOM 2242 C CA . LEU A 1 292 ? -25.503 -13.135 16.009 1.00 96.94 292 LEU A CA 1
ATOM 2243 C C . LEU A 1 292 ? -25.136 -12.652 14.605 1.00 96.94 292 LEU A C 1
ATOM 2245 O O . LEU A 1 292 ? -25.143 -13.458 13.669 1.00 96.94 292 LEU A O 1
ATOM 2249 N N . THR A 1 293 ? -24.814 -11.367 14.458 1.00 96.94 293 THR A N 1
ATOM 2250 C CA . THR A 1 293 ? -24.482 -10.745 13.165 1.00 96.94 293 THR A CA 1
ATOM 2251 C C . THR A 1 293 ? -22.981 -10.733 12.880 1.00 96.94 293 THR A C 1
ATOM 2253 O O . THR A 1 293 ? -22.592 -10.828 11.719 1.00 96.94 293 THR A O 1
ATOM 2256 N N . GLY A 1 294 ? -22.137 -10.710 13.913 1.00 97.19 294 GLY A N 1
ATOM 2257 C CA . GLY A 1 294 ? -20.689 -10.526 13.789 1.00 97.19 294 GLY A CA 1
ATOM 2258 C C . GLY A 1 294 ? -20.271 -9.059 13.639 1.00 97.19 294 GLY A C 1
ATOM 2259 O O . GLY A 1 294 ? -19.160 -8.784 13.191 1.00 97.19 294 GLY A O 1
ATOM 2260 N N . ILE A 1 295 ? -21.163 -8.118 13.961 1.00 97.31 295 ILE A N 1
ATOM 2261 C CA . ILE A 1 295 ? -20.917 -6.681 13.817 1.00 97.31 295 ILE A CA 1
ATOM 2262 C C . ILE A 1 295 ? -20.436 -6.107 15.150 1.00 97.31 295 ILE A C 1
ATOM 2264 O O . ILE A 1 295 ? -21.065 -6.298 16.193 1.00 97.31 295 ILE A O 1
ATOM 2268 N N . LEU A 1 296 ? -19.318 -5.388 15.101 1.00 97.00 296 LEU A N 1
ATOM 2269 C CA . LEU A 1 296 ? -18.813 -4.531 16.164 1.00 97.00 296 LEU A CA 1
ATOM 2270 C C . LEU A 1 296 ? -19.226 -3.091 15.864 1.00 97.00 296 LEU A C 1
ATOM 2272 O O . LEU A 1 296 ? -18.770 -2.500 14.889 1.00 97.00 296 LEU A O 1
ATOM 2276 N N . HIS A 1 297 ? -20.072 -2.537 16.720 1.00 95.50 297 HIS A N 1
ATOM 2277 C CA . HIS A 1 297 ? -20.467 -1.137 16.685 1.00 95.50 297 HIS A CA 1
ATOM 2278 C C . HIS A 1 297 ? -19.724 -0.387 17.788 1.00 95.50 297 HIS A C 1
ATOM 2280 O O . HIS A 1 297 ? -19.836 -0.774 18.953 1.00 95.50 297 HIS A O 1
ATOM 2286 N N . ALA A 1 298 ? -18.990 0.671 17.460 1.00 94.19 298 ALA A N 1
ATOM 2287 C CA . ALA A 1 298 ? -18.311 1.504 18.452 1.00 94.19 298 ALA A CA 1
ATOM 2288 C C . ALA A 1 298 ? -18.679 2.977 18.275 1.00 94.19 298 ALA A C 1
ATOM 2290 O O . ALA A 1 298 ? -18.720 3.469 17.148 1.00 94.19 298 ALA A O 1
ATOM 2291 N N . THR A 1 299 ? -18.957 3.662 19.383 1.00 93.44 299 THR A N 1
ATOM 2292 C CA . THR A 1 299 ? -19.277 5.094 19.415 1.00 93.44 299 THR A CA 1
ATOM 2293 C C . THR A 1 299 ? -18.020 5.905 19.695 1.00 93.44 299 THR A C 1
ATOM 2295 O O . THR A 1 299 ? -17.143 5.481 20.455 1.00 93.44 299 THR A O 1
ATOM 2298 N N . ILE A 1 300 ? -17.908 7.052 19.032 1.00 90.88 300 ILE A N 1
ATOM 2299 C CA . ILE A 1 300 ? -16.697 7.868 18.999 1.00 90.88 300 ILE A CA 1
ATOM 2300 C C . ILE A 1 300 ? -17.059 9.311 19.361 1.00 90.88 300 ILE A C 1
ATOM 2302 O O . ILE A 1 300 ? -17.909 9.917 18.721 1.00 90.88 300 ILE A O 1
ATOM 2306 N N . GLY A 1 301 ? -16.372 9.903 20.335 1.00 86.56 301 GLY A N 1
ATOM 2307 C CA . GLY A 1 301 ? -16.683 11.253 20.816 1.00 86.56 301 GLY A CA 1
ATOM 2308 C C . GLY A 1 301 ? -18.085 11.383 21.428 1.00 86.56 301 GLY A C 1
ATOM 2309 O O . GLY A 1 301 ? -18.805 10.404 21.562 1.00 86.56 301 GLY A O 1
ATOM 2310 N N . PHE A 1 302 ? -18.458 12.612 21.800 1.00 75.50 302 PHE A N 1
ATOM 2311 C CA . PHE A 1 302 ? -19.581 12.856 22.709 1.00 75.50 302 PHE A CA 1
ATOM 2312 C C . PHE A 1 302 ? -20.963 12.771 22.061 1.00 75.50 302 PHE A C 1
ATOM 2314 O O . PHE A 1 302 ? -21.298 13.557 21.170 1.00 75.50 302 PHE A O 1
ATOM 2321 N N . GLY A 1 303 ? -21.799 11.894 22.623 1.00 65.81 303 GLY A N 1
ATOM 2322 C CA . GLY A 1 303 ? -23.153 11.624 22.152 1.00 65.81 303 GLY A CA 1
ATOM 2323 C C . GLY A 1 303 ? -23.108 10.715 20.930 1.00 65.81 303 GLY A C 1
ATOM 2324 O O . GLY A 1 303 ? -22.317 10.955 20.026 1.00 65.81 303 GLY A O 1
ATOM 2325 N N . ASP A 1 304 ? -23.963 9.689 20.899 1.00 67.81 304 ASP A N 1
ATOM 2326 C CA . ASP A 1 304 ? -23.970 8.541 19.963 1.00 67.81 304 ASP A CA 1
ATOM 2327 C C . ASP A 1 304 ? -24.134 8.874 18.452 1.00 67.81 304 ASP A C 1
ATOM 2329 O O . ASP A 1 304 ? -24.615 8.063 17.662 1.00 67.81 304 ASP A O 1
ATOM 2333 N N . VAL A 1 305 ? -23.779 10.083 18.023 1.00 76.69 305 VAL A N 1
ATOM 2334 C CA . VAL A 1 305 ? -23.855 10.604 16.661 1.00 76.69 305 VAL A CA 1
ATOM 2335 C C . VAL A 1 305 ? -22.768 9.998 15.775 1.00 76.69 305 VAL A C 1
ATOM 2337 O O . VAL A 1 305 ? -23.053 9.624 14.637 1.00 76.69 305 VAL A O 1
ATOM 2340 N N . LEU A 1 306 ? -21.531 9.884 16.269 1.00 88.75 306 LEU A N 1
ATOM 2341 C CA . LEU A 1 306 ? -20.418 9.343 15.489 1.00 88.75 306 LEU A CA 1
ATOM 2342 C C . LEU A 1 306 ? -20.147 7.901 15.899 1.00 88.75 306 LEU A C 1
ATOM 2344 O O . LEU A 1 306 ? -19.980 7.580 17.076 1.00 88.75 306 LEU A O 1
ATOM 2348 N N . HIS A 1 307 ? -20.093 7.030 14.903 1.00 90.12 307 HIS A N 1
ATOM 2349 C CA . HIS A 1 307 ? -19.893 5.610 15.114 1.00 90.12 307 HIS A CA 1
ATOM 2350 C C . HIS A 1 307 ? -19.108 4.986 13.967 1.00 90.12 307 HIS A C 1
ATOM 2352 O O . HIS A 1 307 ? -19.030 5.535 12.863 1.00 90.12 307 HIS A O 1
ATOM 2358 N N . ILE A 1 308 ? -18.547 3.818 14.260 1.00 91.81 308 ILE A N 1
ATOM 2359 C CA . ILE A 1 308 ? -18.023 2.872 13.281 1.00 91.81 308 ILE A CA 1
ATOM 2360 C C . ILE A 1 308 ? -18.793 1.562 13.394 1.00 91.81 308 ILE A C 1
ATOM 2362 O O . ILE A 1 308 ? -19.122 1.111 14.497 1.00 91.81 308 ILE A O 1
ATOM 2366 N N . SER A 1 309 ? -19.025 0.937 12.248 1.00 93.06 309 SER A N 1
ATOM 2367 C CA . SER A 1 309 ? -19.649 -0.375 12.140 1.00 93.06 309 SER A CA 1
ATOM 2368 C C . SER A 1 309 ? -18.693 -1.304 11.403 1.00 93.06 309 SER A C 1
ATOM 2370 O O . SER A 1 309 ? -18.506 -1.228 10.193 1.00 93.06 309 SER A O 1
ATOM 2372 N N . ALA A 1 310 ? -18.050 -2.206 12.135 1.00 95.00 310 ALA A N 1
ATOM 2373 C CA . ALA A 1 310 ? -17.134 -3.175 11.551 1.00 95.00 310 ALA A CA 1
ATOM 2374 C C . ALA A 1 310 ? -17.782 -4.561 11.538 1.00 95.00 310 ALA A C 1
ATOM 2376 O O . ALA A 1 310 ? -18.072 -5.136 12.589 1.00 95.00 310 ALA A O 1
ATOM 2377 N N . ASN A 1 311 ? -17.982 -5.140 10.356 1.00 95.88 311 ASN A N 1
ATOM 2378 C CA . ASN A 1 311 ? -18.284 -6.561 10.236 1.00 95.88 311 ASN A CA 1
ATOM 2379 C C . ASN A 1 311 ? -16.979 -7.342 10.417 1.00 95.88 311 ASN A C 1
ATOM 2381 O O . ASN A 1 311 ? -16.209 -7.499 9.468 1.00 95.88 311 ASN A O 1
ATOM 2385 N N . ILE A 1 312 ? -16.748 -7.783 11.653 1.00 97.06 312 ILE A N 1
ATOM 2386 C CA . ILE A 1 312 ? -15.566 -8.549 12.073 1.00 97.06 312 ILE A CA 1
ATOM 2387 C C . ILE A 1 312 ? -15.823 -10.061 12.067 1.00 97.06 312 ILE A C 1
ATOM 2389 O O . ILE A 1 312 ? -14.926 -10.865 12.307 1.00 97.06 312 ILE A O 1
ATOM 2393 N N . GLY A 1 313 ? -17.072 -10.453 11.814 1.00 96.81 313 GLY A N 1
ATOM 2394 C CA . GLY A 1 313 ? -17.508 -11.833 11.814 1.00 96.81 313 GLY A CA 1
ATOM 2395 C C . GLY A 1 313 ? -17.804 -12.400 13.206 1.00 96.81 313 GLY A C 1
ATOM 2396 O O . GLY A 1 313 ? -17.727 -11.733 14.234 1.00 96.81 313 GLY A O 1
ATOM 2397 N N . LYS A 1 314 ? -18.236 -13.663 13.229 1.00 97.50 314 LYS A N 1
ATOM 2398 C CA . LYS A 1 314 ? -18.726 -14.350 14.434 1.00 97.50 314 LYS A CA 1
ATOM 2399 C C . LYS A 1 314 ? -17.596 -14.983 15.252 1.00 97.50 314 LYS A C 1
ATOM 2401 O O . LYS A 1 314 ? -16.532 -15.286 14.720 1.00 97.50 314 LYS A O 1
ATOM 2406 N N . GLY A 1 315 ? -17.889 -15.295 16.517 1.00 97.38 315 GLY A N 1
ATOM 2407 C CA . GLY A 1 315 ? -17.017 -16.073 17.410 1.00 97.38 315 GLY A CA 1
ATOM 2408 C C . GLY A 1 315 ? -16.182 -15.253 18.397 1.00 97.38 315 GLY A C 1
ATOM 2409 O O . GLY A 1 315 ? -15.495 -15.839 19.229 1.00 97.38 315 GLY A O 1
ATOM 2410 N N . TYR A 1 316 ? -16.258 -13.921 18.347 1.00 98.06 316 TYR A N 1
ATOM 2411 C CA . TYR A 1 316 ? -15.566 -13.054 19.300 1.00 98.06 316 TYR A CA 1
ATOM 2412 C C . TYR A 1 316 ? -16.205 -13.110 20.693 1.00 98.06 316 TYR A C 1
ATOM 2414 O O . TYR A 1 316 ? -17.426 -13.162 20.841 1.00 98.06 316 TYR A O 1
ATOM 2422 N N . ASN A 1 317 ? -15.363 -13.062 21.725 1.00 97.75 317 ASN A N 1
ATOM 2423 C CA . ASN A 1 317 ? -15.786 -12.888 23.116 1.00 97.75 317 ASN A CA 1
ATOM 2424 C C . ASN A 1 317 ? -15.750 -11.402 23.507 1.00 97.75 317 ASN A C 1
ATOM 2426 O O . ASN A 1 317 ? -14.666 -10.833 23.617 1.00 97.75 317 ASN A O 1
ATOM 2430 N N . SER A 1 318 ? -16.912 -10.804 23.788 1.00 96.56 318 SER A N 1
ATOM 2431 C CA . SER A 1 318 ? -17.044 -9.384 24.142 1.00 96.56 318 SER A CA 1
ATOM 2432 C C . SER A 1 318 ? -16.167 -8.936 25.321 1.00 96.56 318 SER A C 1
ATOM 2434 O O . SER A 1 318 ? -15.788 -7.772 25.373 1.00 96.56 318 SER A O 1
ATOM 2436 N N . SER A 1 319 ? -15.800 -9.835 26.244 1.00 97.56 319 SER A N 1
ATOM 2437 C CA . SER A 1 319 ? -14.963 -9.499 27.408 1.00 97.56 319 SER A CA 1
ATOM 2438 C C . SER A 1 319 ? -13.478 -9.294 27.087 1.00 97.56 319 SER A C 1
ATOM 2440 O O . SER A 1 319 ? -12.709 -8.971 27.986 1.00 97.56 319 SER A O 1
ATOM 2442 N N . LEU A 1 320 ? -13.047 -9.572 25.853 1.00 98.19 320 LEU A N 1
ATOM 2443 C CA . LEU A 1 320 ? -11.651 -9.442 25.416 1.00 98.19 320 LEU A CA 1
ATOM 2444 C C . LEU A 1 320 ? -11.410 -8.197 24.550 1.00 98.19 320 LEU A C 1
ATOM 2446 O O . LEU A 1 320 ? -10.286 -7.993 24.089 1.0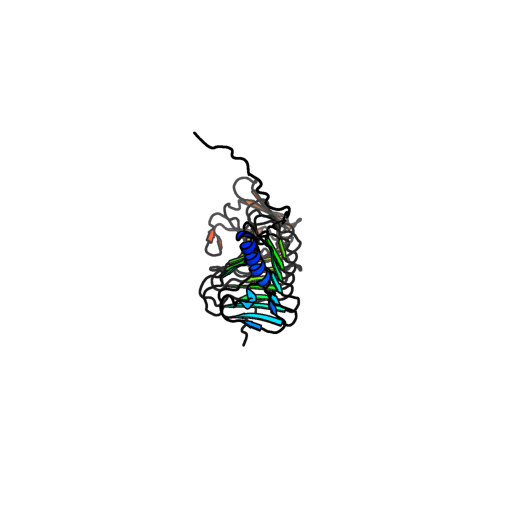0 98.19 320 LEU A O 1
ATOM 2450 N N . PHE A 1 321 ? -12.448 -7.392 24.318 1.00 98.38 321 PHE A N 1
ATOM 2451 C CA . PHE A 1 321 ? -12.306 -6.063 23.736 1.00 98.38 321 PHE A CA 1
ATOM 2452 C C . PHE A 1 321 ? -11.889 -5.060 24.803 1.00 98.38 321 PHE A C 1
ATOM 2454 O O . PHE A 1 321 ? -12.319 -5.140 25.954 1.00 98.38 321 PHE A O 1
ATOM 2461 N N . GLU A 1 322 ? -11.072 -4.100 24.398 1.00 97.75 322 GLU A N 1
ATOM 2462 C CA . GLU A 1 322 ? -10.515 -3.094 25.288 1.00 97.75 322 GLU A CA 1
ATOM 2463 C C . GLU A 1 322 ? -10.337 -1.779 24.535 1.00 97.75 322 GLU A C 1
ATOM 2465 O O . GLU A 1 322 ? -9.761 -1.758 23.445 1.00 97.75 322 GLU A O 1
ATOM 2470 N N . VAL A 1 323 ? -10.799 -0.687 25.144 1.00 97.38 323 VAL A N 1
ATOM 2471 C CA . VAL A 1 323 ? -10.424 0.666 24.736 1.00 97.38 323 VAL A CA 1
ATOM 2472 C C . VAL A 1 323 ? -9.201 1.073 25.549 1.00 97.38 323 VAL A C 1
ATOM 2474 O O . VAL A 1 323 ? -9.251 1.115 26.778 1.00 97.38 323 VAL A O 1
ATOM 2477 N N . VAL A 1 324 ? -8.097 1.347 24.866 1.00 95.94 324 VAL A N 1
ATOM 2478 C CA . VAL A 1 324 ? -6.795 1.598 25.486 1.00 95.94 324 VAL A CA 1
ATOM 2479 C C . VAL A 1 324 ? -6.601 3.094 25.703 1.00 95.94 324 VAL A C 1
ATOM 2481 O O . VAL A 1 324 ? -6.651 3.865 24.748 1.00 95.94 324 VAL A O 1
ATOM 2484 N N . GLU A 1 325 ? -6.325 3.499 26.946 1.00 95.31 325 GLU A N 1
ATOM 2485 C CA . GLU A 1 325 ? -6.093 4.903 27.324 1.00 95.31 325 GLU A CA 1
ATOM 2486 C C . GLU A 1 325 ? -4.938 5.536 26.539 1.00 95.31 325 GLU A C 1
ATOM 2488 O O . GLU A 1 325 ? -5.064 6.651 26.031 1.00 95.31 325 GLU A O 1
ATOM 2493 N N . THR A 1 326 ? -3.817 4.816 26.435 1.00 95.56 326 THR A N 1
ATOM 2494 C CA . THR A 1 326 ? -2.621 5.258 25.716 1.00 95.56 326 THR A CA 1
ATOM 2495 C C . THR A 1 326 ? -2.157 4.206 24.716 1.00 95.56 326 THR A C 1
ATOM 2497 O O . THR A 1 326 ? -1.910 3.059 25.080 1.00 95.56 326 THR A O 1
ATOM 2500 N N . PHE A 1 327 ? -1.967 4.622 23.469 1.00 95.06 327 PHE A N 1
ATOM 2501 C CA . PHE A 1 327 ? -1.448 3.802 22.382 1.00 95.06 327 PHE A CA 1
ATOM 2502 C C . PHE A 1 327 ? -0.364 4.576 21.634 1.00 95.06 327 PHE A C 1
ATOM 2504 O O . PHE A 1 327 ? -0.525 5.764 21.367 1.00 95.06 327 PHE A O 1
ATOM 2511 N N . GLU A 1 328 ? 0.747 3.926 21.309 1.00 94.81 328 GLU A N 1
ATOM 2512 C CA . GLU A 1 328 ? 1.822 4.522 20.518 1.00 94.81 328 GLU A CA 1
ATOM 2513 C C . GLU A 1 328 ? 2.024 3.696 19.258 1.00 94.81 328 GLU A C 1
ATOM 2515 O O . GLU A 1 328 ? 2.133 2.471 19.319 1.00 94.81 328 GLU A O 1
ATOM 2520 N N . PHE A 1 329 ? 2.049 4.369 18.114 1.00 94.94 329 PHE A N 1
ATOM 2521 C CA . PHE A 1 329 ? 2.192 3.714 16.827 1.00 94.94 329 PHE A CA 1
ATOM 2522 C C . PHE A 1 329 ? 2.896 4.632 15.837 1.00 94.94 329 PHE A C 1
ATOM 2524 O O . PHE A 1 329 ? 2.543 5.807 15.723 1.00 94.94 329 PHE A O 1
ATOM 2531 N N . GLN A 1 330 ? 3.897 4.091 15.136 1.00 93.25 330 GLN A N 1
ATOM 2532 C CA . GLN A 1 330 ? 4.717 4.812 14.152 1.00 93.25 330 GLN A CA 1
ATOM 2533 C C . GLN A 1 330 ? 5.182 6.197 14.654 1.00 93.25 330 GLN A C 1
ATOM 2535 O O . GLN A 1 330 ? 4.975 7.221 14.006 1.00 93.25 330 GLN A O 1
ATOM 2540 N N . GLY A 1 331 ? 5.737 6.241 15.872 1.00 91.19 331 GLY A N 1
ATOM 2541 C CA . GLY A 1 331 ? 6.248 7.464 16.506 1.00 91.19 331 GLY A CA 1
ATOM 2542 C C . GLY A 1 331 ? 5.188 8.455 17.005 1.00 91.19 331 GLY A C 1
ATOM 2543 O O . GLY A 1 331 ? 5.543 9.508 17.533 1.00 91.19 331 GLY A O 1
ATOM 2544 N N . THR A 1 332 ? 3.894 8.144 16.871 1.00 92.88 332 THR A N 1
ATOM 2545 C CA . THR A 1 332 ? 2.798 8.993 17.358 1.00 92.88 332 THR A CA 1
ATOM 2546 C C . THR A 1 332 ? 2.156 8.391 18.601 1.00 92.88 332 THR A C 1
ATOM 2548 O O . THR A 1 332 ? 1.707 7.246 18.585 1.00 92.88 332 THR A O 1
ATOM 2551 N N . LYS A 1 333 ? 2.068 9.188 19.672 1.00 94.88 333 LYS A N 1
ATOM 2552 C CA . LYS A 1 333 ? 1.402 8.813 20.922 1.00 94.88 333 LYS A CA 1
ATOM 2553 C C . LYS A 1 333 ? -0.021 9.371 20.972 1.00 94.88 333 LYS A C 1
ATOM 2555 O O . LYS A 1 333 ? -0.220 10.580 20.894 1.00 94.88 333 LYS A O 1
ATOM 2560 N N . TYR A 1 334 ? -0.991 8.491 21.179 1.00 94.56 334 TYR A N 1
ATOM 2561 C CA . TYR A 1 334 ? -2.411 8.785 21.353 1.00 94.56 334 TYR A CA 1
ATOM 2562 C C . TYR A 1 334 ? -2.793 8.532 22.815 1.00 94.56 334 TYR A C 1
ATOM 2564 O O . TYR A 1 334 ? -2.563 7.433 23.308 1.00 94.56 334 TYR A O 1
ATOM 2572 N N . THR A 1 335 ? -3.332 9.526 23.528 1.00 92.06 335 THR A N 1
ATOM 2573 C CA . THR A 1 335 ? -3.545 9.466 24.997 1.00 92.06 335 THR A CA 1
ATOM 2574 C C . THR A 1 335 ? -4.989 9.714 25.432 1.00 92.06 335 THR A C 1
ATOM 2576 O O . THR A 1 335 ? -5.224 10.138 26.560 1.00 92.06 335 THR A O 1
ATOM 2579 N N . ASN A 1 336 ? -5.957 9.540 24.535 1.00 92.94 336 ASN A N 1
ATOM 2580 C CA . ASN A 1 336 ? -7.357 9.843 24.812 1.00 92.94 336 ASN A CA 1
ATOM 2581 C C . ASN A 1 336 ? -8.265 8.693 24.374 1.00 92.94 336 ASN A C 1
ATOM 2583 O O . ASN A 1 336 ? -9.201 8.907 23.610 1.00 92.94 336 ASN A O 1
ATOM 2587 N N . TYR A 1 337 ? -7.968 7.463 24.813 1.00 95.75 337 TYR A N 1
ATOM 2588 C CA . TYR A 1 337 ? -8.842 6.305 24.562 1.00 95.75 337 TYR A CA 1
ATOM 2589 C C . TYR A 1 337 ? -9.116 6.081 23.060 1.00 95.75 337 TYR A C 1
ATOM 2591 O O . TYR A 1 337 ? -10.210 5.713 22.640 1.00 95.75 337 TYR A O 1
ATOM 2599 N N . ASN A 1 338 ? -8.108 6.356 22.227 1.00 95.62 338 ASN A N 1
ATOM 2600 C CA . ASN A 1 338 ? -8.221 6.417 20.767 1.00 95.62 338 ASN A CA 1
ATOM 2601 C C . ASN A 1 338 ? -8.090 5.055 20.076 1.00 95.62 338 ASN A C 1
ATOM 2603 O O . ASN A 1 338 ? -8.116 4.993 18.849 1.00 95.62 338 ASN A O 1
ATOM 2607 N N . TYR A 1 339 ? -7.874 3.977 20.830 1.00 97.44 339 TYR A N 1
ATOM 2608 C CA . TYR A 1 339 ? -7.579 2.670 20.257 1.00 97.44 339 TYR A CA 1
ATOM 2609 C C . TYR A 1 339 ? -8.469 1.583 20.849 1.00 97.44 339 TYR A C 1
ATOM 2611 O O . TYR A 1 339 ? -8.450 1.353 22.058 1.00 97.44 339 TYR A O 1
ATOM 2619 N N . LEU A 1 340 ? -9.232 0.907 19.990 1.00 97.62 340 LEU A N 1
ATOM 2620 C CA . LEU A 1 340 ? -10.069 -0.240 20.334 1.00 97.62 340 LEU A CA 1
ATOM 2621 C C . LEU A 1 340 ? -9.406 -1.508 19.803 1.00 97.62 340 LEU A C 1
ATOM 2623 O O . LEU A 1 340 ? -9.302 -1.693 18.589 1.00 97.62 340 LEU A O 1
ATOM 2627 N N . ARG A 1 341 ? -8.996 -2.401 20.704 1.00 97.81 341 ARG A N 1
ATOM 2628 C CA . ARG A 1 341 ? -8.317 -3.658 20.356 1.00 97.81 341 ARG A CA 1
ATOM 2629 C C . ARG A 1 341 ? -9.078 -4.891 20.806 1.00 97.81 341 ARG A C 1
ATOM 2631 O O . ARG A 1 341 ? -9.924 -4.829 21.700 1.00 97.81 341 ARG A O 1
ATOM 2638 N N . TYR A 1 342 ? -8.712 -6.028 20.220 1.00 98.31 342 TYR A N 1
ATOM 2639 C CA . TYR A 1 342 ? -9.133 -7.351 20.675 1.00 98.31 342 TYR A CA 1
ATOM 2640 C C . TYR A 1 342 ? -7.926 -8.163 21.159 1.00 98.31 342 TYR A C 1
ATOM 2642 O O . TYR A 1 342 ? -7.010 -8.454 20.391 1.00 98.31 342 TYR A O 1
ATOM 2650 N N . ASN A 1 343 ? -7.927 -8.559 22.432 1.00 98.06 343 ASN A N 1
ATOM 2651 C CA . ASN A 1 343 ? -6.803 -9.275 23.053 1.00 98.06 343 ASN A CA 1
ATOM 2652 C C . ASN A 1 343 ? -6.851 -10.799 22.836 1.00 98.06 343 ASN A C 1
ATOM 2654 O O . ASN A 1 343 ? -5.872 -11.500 23.088 1.00 98.06 343 ASN A O 1
ATOM 2658 N N . GLY A 1 344 ? -7.991 -11.334 22.389 1.00 98.00 344 GLY A N 1
ATOM 2659 C CA . GLY A 1 344 ? -8.123 -12.747 22.036 1.00 98.00 344 GLY A CA 1
ATOM 2660 C C . GLY A 1 344 ? -7.533 -13.065 20.662 1.00 98.00 344 GLY A C 1
ATOM 2661 O O . GLY A 1 344 ? -7.267 -12.175 19.859 1.00 98.00 344 GLY A O 1
ATOM 2662 N N . LYS A 1 345 ? -7.379 -14.356 20.358 1.00 97.69 345 LYS A N 1
ATOM 2663 C CA . LYS A 1 345 ? -7.016 -14.797 19.003 1.00 97.69 345 LYS A CA 1
ATOM 2664 C C . LYS A 1 345 ? -8.178 -14.538 18.034 1.00 97.69 345 LYS A C 1
ATOM 2666 O O . LYS A 1 345 ? -9.322 -14.770 18.434 1.00 97.69 345 LYS A O 1
ATOM 2671 N N . PRO A 1 346 ? -7.916 -14.145 16.773 1.00 97.06 346 PRO A N 1
ATOM 2672 C CA . PRO A 1 346 ? -8.959 -14.068 15.758 1.00 97.06 346 PRO A CA 1
ATOM 2673 C C . PRO A 1 346 ? -9.668 -15.431 15.626 1.00 97.06 346 PRO A C 1
ATOM 2675 O O . PRO A 1 346 ? -8.996 -16.448 15.434 1.00 97.06 346 PRO A O 1
ATOM 2678 N N . PRO A 1 347 ? -11.005 -15.495 15.745 1.00 96.31 347 PRO A N 1
ATOM 2679 C CA . PRO A 1 347 ? -11.752 -16.750 15.668 1.00 96.31 347 PRO A CA 1
ATOM 2680 C C . PRO A 1 347 ? -11.902 -17.257 14.227 1.00 96.31 347 PRO A C 1
ATOM 2682 O O . PRO A 1 347 ? -12.237 -18.422 14.009 1.00 96.31 347 PRO A O 1
ATOM 2685 N N . GLN A 1 348 ? -11.677 -16.387 13.241 1.00 93.69 348 GLN A N 1
ATOM 2686 C CA . GLN A 1 348 ? -11.823 -16.688 11.822 1.00 93.69 348 GLN A CA 1
ATOM 2687 C C . GLN A 1 348 ? -10.466 -16.903 11.154 1.00 93.69 348 GLN A C 1
ATOM 2689 O O . GLN A 1 348 ? -9.453 -16.339 11.566 1.00 93.69 348 GLN A O 1
ATOM 2694 N N . LYS A 1 349 ? -10.459 -17.722 10.099 1.00 92.62 349 LYS A N 1
ATOM 2695 C CA . LYS A 1 349 ? -9.285 -17.899 9.238 1.00 92.62 349 LYS A CA 1
ATOM 2696 C C . LYS A 1 349 ? -9.062 -16.660 8.367 1.00 92.62 349 LYS A C 1
ATOM 2698 O O . LYS A 1 349 ? -9.981 -15.865 8.172 1.00 92.62 349 LYS A O 1
ATOM 2703 N N . ALA A 1 350 ? -7.851 -16.547 7.823 1.00 92.69 350 ALA A N 1
ATOM 2704 C CA . ALA A 1 350 ? -7.560 -15.593 6.762 1.00 92.69 350 ALA A CA 1
ATOM 2705 C C . ALA A 1 350 ? -8.543 -15.793 5.586 1.00 92.69 350 ALA A C 1
ATOM 2707 O O . ALA A 1 350 ? -8.854 -16.942 5.257 1.00 92.69 350 ALA A O 1
ATOM 2708 N N . PRO A 1 351 ? -9.063 -14.713 4.987 1.00 93.75 351 PRO A N 1
ATOM 2709 C CA . PRO A 1 351 ? -10.011 -14.802 3.881 1.00 93.75 351 PRO A CA 1
ATOM 2710 C C . PRO A 1 351 ? -9.305 -15.189 2.570 1.00 93.75 351 PRO A C 1
ATOM 2712 O O . PRO A 1 351 ? -8.253 -14.647 2.248 1.00 93.75 351 PRO A O 1
ATOM 2715 N N . ASP A 1 352 ? -9.920 -16.072 1.777 1.00 92.31 352 ASP A N 1
ATOM 2716 C CA . ASP A 1 352 ? -9.310 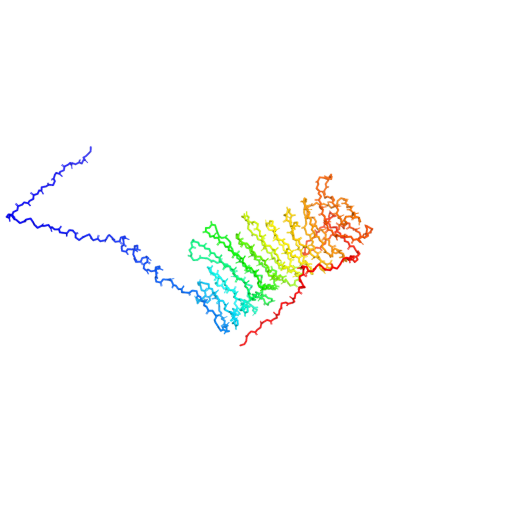-16.647 0.560 1.00 92.31 352 ASP A CA 1
ATOM 2717 C C . ASP A 1 352 ? -8.952 -15.608 -0.520 1.00 92.31 352 ASP A C 1
ATOM 2719 O O . ASP A 1 352 ? -8.061 -15.835 -1.335 1.00 92.31 352 ASP A O 1
ATOM 2723 N N . ILE A 1 353 ? -9.645 -14.463 -0.532 1.00 91.81 353 ILE A N 1
ATOM 2724 C CA . ILE A 1 353 ? -9.381 -13.357 -1.465 1.00 91.81 353 ILE A CA 1
ATOM 2725 C C . ILE A 1 353 ? -8.052 -12.643 -1.175 1.00 91.81 353 ILE A C 1
ATOM 2727 O O . ILE A 1 353 ? -7.485 -12.013 -2.065 1.00 91.81 353 ILE A O 1
ATOM 2731 N N . CYS A 1 354 ? -7.552 -12.734 0.058 1.00 94.56 354 CYS A N 1
ATOM 2732 C CA . CYS A 1 354 ? -6.293 -12.126 0.457 1.00 94.56 354 CYS A CA 1
ATOM 2733 C C . CYS A 1 354 ? -5.149 -13.094 0.177 1.00 94.56 354 CYS A C 1
ATOM 2735 O O . CYS A 1 354 ? -4.936 -14.060 0.914 1.00 94.56 354 CYS A O 1
ATOM 2737 N N . GLN A 1 355 ? -4.397 -12.830 -0.890 1.00 91.88 355 GLN A N 1
ATOM 2738 C CA . GLN A 1 355 ? -3.188 -13.596 -1.170 1.00 91.88 355 GLN A CA 1
ATOM 2739 C C . GLN A 1 355 ? -2.146 -13.380 -0.054 1.00 91.88 355 GLN A C 1
ATOM 2741 O O . GLN A 1 355 ? -2.065 -12.280 0.502 1.00 91.88 355 GLN A O 1
ATOM 2746 N N . PRO A 1 356 ? -1.338 -14.401 0.290 1.00 89.94 356 PRO A N 1
ATOM 2747 C CA . PRO A 1 356 ? -0.243 -14.236 1.238 1.00 89.94 356 PRO A CA 1
ATOM 2748 C C . PRO A 1 356 ? 0.743 -13.163 0.777 1.00 89.94 356 PRO A C 1
ATOM 2750 O O . PRO A 1 356 ? 1.095 -13.110 -0.401 1.00 89.94 356 PRO A O 1
ATOM 2753 N N . CYS A 1 357 ? 1.234 -12.355 1.715 1.00 90.62 357 CYS A N 1
ATOM 2754 C CA . CYS A 1 357 ? 2.271 -11.380 1.411 1.00 90.62 357 CYS A CA 1
ATOM 2755 C C . CYS A 1 357 ? 3.611 -12.100 1.228 1.00 90.62 357 CYS A C 1
ATOM 2757 O O . CYS A 1 357 ? 4.133 -12.710 2.162 1.00 90.62 357 CYS A O 1
ATOM 2759 N N . VAL A 1 358 ? 4.136 -12.080 0.004 1.00 86.75 358 VAL A N 1
ATOM 2760 C CA . VAL A 1 358 ? 5.396 -12.742 -0.357 1.00 86.75 358 VAL A CA 1
ATOM 2761 C C . VAL A 1 358 ? 6.538 -11.742 -0.240 1.00 86.75 358 VAL A C 1
ATOM 2763 O O . VAL A 1 358 ? 6.433 -10.628 -0.746 1.00 86.75 358 VAL A O 1
ATOM 2766 N N . GLU A 1 359 ? 7.626 -12.151 0.412 1.00 84.62 359 GLU A N 1
ATOM 2767 C CA . GLU A 1 359 ? 8.845 -11.349 0.536 1.00 84.62 359 GLU A CA 1
ATOM 2768 C C . GLU A 1 359 ? 9.372 -10.862 -0.817 1.00 84.62 359 GLU A C 1
ATOM 2770 O O . GLU A 1 359 ? 9.349 -11.600 -1.804 1.00 84.62 359 GLU A O 1
ATOM 2775 N N . VAL A 1 360 ? 9.878 -9.625 -0.842 1.00 83.62 360 VAL A N 1
ATOM 2776 C CA . VAL A 1 360 ? 10.452 -9.025 -2.051 1.00 83.62 360 VAL A CA 1
ATOM 2777 C C . VAL A 1 360 ? 11.858 -9.593 -2.248 1.00 83.62 360 VAL A C 1
ATOM 2779 O O . VAL A 1 360 ? 12.741 -9.312 -1.425 1.00 83.62 360 VAL A O 1
ATOM 2782 N N . PRO A 1 361 ? 12.108 -10.377 -3.314 1.00 83.69 361 PRO A N 1
ATOM 2783 C CA . PRO A 1 361 ? 13.431 -10.941 -3.545 1.00 83.69 361 PRO A CA 1
ATOM 2784 C C . PRO A 1 361 ? 14.475 -9.830 -3.672 1.00 83.69 361 PRO A C 1
ATOM 2786 O O . PRO A 1 361 ? 14.166 -8.736 -4.143 1.00 83.69 361 PRO A O 1
ATOM 2789 N N . SER A 1 362 ? 15.702 -10.101 -3.238 1.00 81.00 362 SER A N 1
ATOM 2790 C CA . SER A 1 362 ? 16.831 -9.226 -3.550 1.00 81.00 362 SER A CA 1
ATOM 2791 C C . SER A 1 362 ? 17.271 -9.499 -4.983 1.00 81.00 362 SER A C 1
ATOM 2793 O O . SER A 1 362 ? 17.526 -10.654 -5.333 1.00 81.00 362 SER A O 1
ATOM 2795 N N . TYR A 1 363 ? 17.372 -8.451 -5.795 1.00 79.50 363 TYR A N 1
ATOM 2796 C CA . TYR A 1 363 ? 17.856 -8.547 -7.168 1.00 79.50 363 TYR A CA 1
ATOM 2797 C C . TYR A 1 363 ? 19.192 -7.822 -7.291 1.00 79.50 363 TYR A C 1
ATOM 2799 O O . TYR A 1 363 ? 19.312 -6.652 -6.945 1.00 79.50 363 TYR A O 1
ATOM 2807 N N . THR A 1 364 ? 20.186 -8.527 -7.812 1.00 71.12 364 THR A N 1
ATOM 2808 C CA . THR A 1 364 ? 21.442 -7.961 -8.308 1.00 71.12 364 THR A CA 1
ATOM 2809 C C . THR A 1 364 ? 21.704 -8.629 -9.643 1.00 71.12 364 THR A C 1
ATOM 2811 O O . THR A 1 364 ? 21.798 -9.858 -9.695 1.00 71.12 364 THR A O 1
ATOM 2814 N N . PHE A 1 365 ? 21.753 -7.840 -10.713 1.00 81.69 365 PHE A N 1
ATOM 2815 C CA . PHE A 1 365 ? 22.093 -8.337 -12.038 1.00 81.69 365 PHE A CA 1
ATOM 2816 C C . PHE A 1 365 ? 23.592 -8.114 -12.282 1.00 81.69 365 PHE A C 1
ATOM 2818 O O . PHE A 1 365 ? 24.131 -7.066 -11.914 1.00 81.69 365 PHE A O 1
ATOM 2825 N N . GLU A 1 366 ? 24.245 -9.129 -12.853 1.00 66.94 366 GLU A N 1
ATOM 2826 C CA . GLU A 1 366 ? 25.660 -9.125 -13.259 1.00 66.94 366 GLU A CA 1
ATOM 2827 C C . GLU A 1 366 ? 25.799 -9.104 -14.781 1.00 66.94 366 GLU A C 1
ATOM 2829 O O . GLU A 1 366 ? 24.994 -9.795 -15.459 1.00 66.94 366 GLU A O 1
#

Radius of gyration: 29.23 Å; chains: 1; bounding box: 51×84×103 Å

Foldseek 3Di:
DDDDDDDDDDDDDDPDDDDPPPPPPPPPVVVVVVVVVVVVVVPPLDAAEFPAAEEDEDAADVNQLAHYEFDAPYEYAHEQYQEYRQEAEYYYAANYEYYDYHAAEAAHDYEYDYPDLEEREYYANYEYEYYAQHHPYAYEHEYDDDPRYAYEHEAAEEYEYEHNAQHEYEYAGLEAEHLYEYEYEYDAQQRAHEYEYYHPHDEYEALAEYEGYSYEYDYDAAYDHQAEYEFEHLYEDECEAHEDANYEYEDQYLNGEYEYAFDYEHEYEFFEQNYWYFHPPWAWPDWDADQVQQWIWIATHDDRPGIYIYNHDHDADPVQKDQDQWDDTNNDIDRHSGTIGGHHGGPDDDDPSHDDDDDDDDDDDD

Organism: Candida glabrata (NCBI:txid5478)

Secondary structure (DSSP, 8-state):
------PPPPP--TT------------HHHHHHHHHHHHHHTT-PPPEEE-S-EEEESSS-GGGTT-EEEPTT-EEEEES-S---EESEEEE-TT-EEEEE-SSSSPPEEEEE-SSS-EEEEEESSEEEEEETT-SS--EEEE---TT-EEEEEESSEEEEEESS--EEEE--SEEEE-SEEEEE-SBTTB-EEEEE--TT--EEE-SEEEEESEEEEE-S-EESS-EEEE-TT-EEE-TT---TTSEEEE-STT-EEE--SS-EEEEE---TT-EEE-SSS-EEEEEEETTTTEEEEEESSSTTSEEEEE--S---GGGEEEES-EEETTEEE-SS-EEEE-SPPSSPPPTTS------------

Sequence (366 aa):
MKSTHQKGQKFCVNNVCSSKMRKKQLSSTWIFYIIQLCYHLSLATSQAVVQSNTIVYGNNPPEYDNGYIVLGGAYLAFQDMTTVAMYDTVKVQKGGALYYLNNGLDGFNIISENHILGFFNFENNGTVVVDDRNSTTAGTWKIDNHLFSSSSFINTGSMMFTSSHGDTIEIGSEAVTNTGYIYSKGVSANMPQIFKIGNLANPWYNTGTICLANTSFDLENPIHGGGCITVGENSKFDIGGIDVQQQTVYLSDSTSVLKVTHGQDVRVYGLGNGNGFLTPLLAFESFKYDALTGILHATIGFGDVLHISANIGKGYNSSLFEVVETFEFQGTKYTNYNYLRYNGKPPQKAPDICQPCVEVPSYTFE